Protein AF-A0A7S4BD92-F1 (afdb_monomer)

Sequence (194 aa):
PSPRPPPPPPSPRPPPPPPSPRPPPPSPSPPPGDNTPASLCAQLPNLINLRALDKPEWCNSRLVRRTDREKCEDKYTVVERDGKTIFYFCRLNTEREVCVGSERAECLDYIPPPPPPSPKPPPPSKCNAISSMIGVRDLNPKEWCNTDPARRTDPALCAKHYADWYRDGVKYYSPCIHDGAKNACVVSEPFACD

Mean predicted aligned error: 16.57 Å

pLDDT: mean 87.57, std 11.19, range [53.31, 98.25]

Nearest PDB structures (foldseek):
  4kcb-assembly1_A  TM=4.410E-01  e=2.420E+00  uncultured bacterium
  4kcb-assembly2_B  TM=1.822E-01  e=1.214E+00  uncultured bacterium
  8hc4-assembly1_E  TM=1.963E-01  e=9.036E+00  Homo sapiens

Foldseek 3Di:
DDDDDDDDDDDDDDDDDDDDDDDDDPDDDDPPQPLDLVSVLVCQVQADAQCLDPDRDFLFRDLCSLADQVSRQSYWYWDDDPNFIKIFGWGHDPVVSGTHRDRIHGDPPDDDDHRDPHPDPDPDDPVVLCVQAAEQCPDVVRDALFRDLVSLQDQVSLQRYKYWDDDPNFIKIFRWGHDPVVSGTHTDDIDGDD

Structure (mmCIF, N/CA/C/O backbone):
data_AF-A0A7S4BD92-F1
#
_entry.id   AF-A0A7S4BD92-F1
#
loop_
_atom_site.group_PDB
_atom_site.id
_atom_site.type_symbol
_atom_site.label_atom_id
_atom_site.label_alt_id
_atom_site.label_comp_id
_atom_site.label_asym_id
_atom_site.label_entity_id
_atom_site.label_seq_id
_atom_site.pdbx_PDB_ins_code
_atom_site.Cartn_x
_atom_site.Cartn_y
_atom_site.Cartn_z
_atom_site.occupancy
_atom_site.B_iso_or_equiv
_atom_site.auth_seq_id
_atom_site.auth_comp_id
_atom_site.auth_asym_id
_atom_site.auth_atom_id
_atom_site.pdbx_PDB_model_num
ATOM 1 N N . PRO A 1 1 ? 56.483 -81.686 -23.613 1.00 65.06 1 PRO A N 1
ATOM 2 C CA . PRO A 1 1 ? 56.060 -80.275 -23.434 1.00 65.06 1 PRO A CA 1
ATOM 3 C C . PRO A 1 1 ? 55.337 -79.776 -24.689 1.00 65.06 1 PRO A C 1
ATOM 5 O O . PRO A 1 1 ? 55.970 -79.575 -25.719 1.00 65.06 1 PRO A O 1
ATOM 8 N N . SER A 1 2 ? 54.010 -79.667 -24.627 1.00 57.41 2 SER A N 1
ATOM 9 C CA . SER A 1 2 ? 53.207 -79.200 -25.762 1.00 57.41 2 SER A CA 1
ATOM 10 C C . SER A 1 2 ? 53.446 -77.703 -26.012 1.00 57.41 2 SER A C 1
ATOM 12 O O . SER A 1 2 ? 53.487 -76.937 -25.043 1.00 57.41 2 SER A O 1
ATOM 14 N N . PRO A 1 3 ? 53.622 -77.268 -27.272 1.00 68.50 3 PRO A N 1
ATOM 15 C CA . PRO A 1 3 ? 53.822 -75.860 -27.599 1.00 68.50 3 PRO A CA 1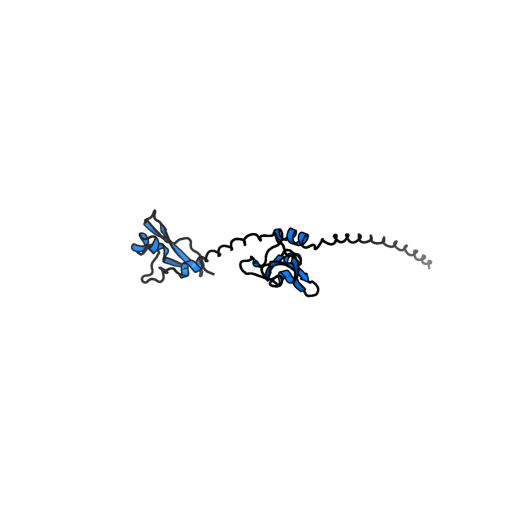
ATOM 16 C C . PRO A 1 3 ? 52.585 -75.044 -27.211 1.00 68.50 3 PRO A C 1
ATOM 18 O O . PRO A 1 3 ? 51.451 -75.461 -27.454 1.00 68.50 3 PRO A O 1
ATOM 21 N N . ARG A 1 4 ? 52.801 -73.885 -26.573 1.00 65.06 4 ARG A N 1
ATOM 22 C CA . ARG A 1 4 ? 51.706 -72.973 -26.222 1.00 65.06 4 ARG A CA 1
ATOM 23 C C . ARG A 1 4 ? 51.034 -72.464 -27.502 1.00 65.06 4 ARG A C 1
ATOM 25 O O . ARG A 1 4 ? 51.748 -72.088 -28.433 1.00 65.06 4 ARG A O 1
ATOM 32 N N . PRO A 1 5 ? 49.693 -72.419 -27.541 1.00 77.00 5 PRO A N 1
ATOM 33 C CA . PRO A 1 5 ? 48.982 -71.818 -28.654 1.00 77.00 5 PRO A CA 1
ATOM 34 C C . PRO A 1 5 ? 49.343 -70.328 -28.774 1.00 77.00 5 PRO A C 1
ATOM 36 O O . PRO A 1 5 ? 49.593 -69.673 -27.753 1.00 77.00 5 PRO A O 1
ATOM 39 N N . PRO A 1 6 ? 49.391 -69.795 -30.007 1.00 79.25 6 PRO A N 1
ATOM 40 C CA . PRO A 1 6 ? 49.673 -68.388 -30.236 1.00 79.25 6 PRO A CA 1
ATOM 41 C C . PRO A 1 6 ? 48.588 -67.509 -29.594 1.00 79.25 6 PRO A C 1
ATOM 43 O O . PRO A 1 6 ? 47.427 -67.922 -29.510 1.00 79.25 6 PRO A O 1
ATOM 46 N N . PRO A 1 7 ? 48.951 -66.302 -29.127 1.00 79.75 7 PRO A N 1
ATOM 47 C CA . PRO A 1 7 ? 47.985 -65.375 -28.563 1.00 79.75 7 PRO A CA 1
ATOM 48 C C . PRO A 1 7 ? 46.949 -64.969 -29.624 1.00 79.75 7 PRO A C 1
ATOM 50 O O . PRO A 1 7 ? 47.290 -64.851 -30.805 1.00 79.75 7 PRO A O 1
ATOM 53 N N . PRO A 1 8 ? 45.687 -64.749 -29.218 1.00 82.12 8 PRO A N 1
ATOM 54 C CA . PRO A 1 8 ? 44.653 -64.293 -30.129 1.00 82.12 8 PRO A CA 1
ATOM 55 C C . PRO A 1 8 ? 45.006 -62.911 -30.704 1.00 82.12 8 PRO A C 1
ATOM 57 O O . PRO A 1 8 ? 45.655 -62.104 -30.027 1.00 82.12 8 PRO A O 1
ATOM 60 N N . PRO A 1 9 ? 44.582 -62.622 -31.945 1.00 82.75 9 PRO A N 1
ATOM 61 C CA . PRO A 1 9 ? 44.800 -61.321 -32.556 1.00 82.75 9 PRO A CA 1
ATOM 62 C C . PRO A 1 9 ? 44.107 -60.211 -31.745 1.00 82.75 9 PRO A C 1
ATOM 64 O O . PRO A 1 9 ? 43.043 -60.442 -31.164 1.00 82.75 9 PRO A O 1
ATOM 67 N N . PRO A 1 10 ? 44.691 -59.000 -31.698 1.00 81.56 10 PRO A N 1
ATOM 68 C CA . PRO A 1 10 ? 44.099 -57.872 -30.994 1.00 81.56 10 PRO A CA 1
ATOM 69 C C . PRO A 1 10 ? 42.759 -57.477 -31.623 1.00 81.56 10 PRO A C 1
ATOM 71 O O . PRO A 1 10 ? 42.624 -57.426 -32.847 1.00 81.56 10 PRO A O 1
ATOM 74 N N . SER A 1 11 ? 41.776 -57.173 -30.775 1.00 84.94 11 SER A N 1
ATOM 75 C CA . SER A 1 11 ? 40.455 -56.724 -31.211 1.00 84.94 11 SER A CA 1
ATOM 76 C C . SER A 1 11 ? 40.544 -55.450 -32.066 1.00 84.94 11 SER A C 1
ATOM 78 O O . SER A 1 11 ? 41.343 -54.558 -31.754 1.00 84.94 11 SER A O 1
ATOM 80 N N . PRO A 1 12 ? 39.716 -55.321 -33.119 1.00 82.81 12 PRO A N 1
ATOM 81 C CA . PRO A 1 12 ? 39.658 -54.109 -33.926 1.00 82.81 12 PRO A CA 1
ATOM 82 C C . PRO A 1 12 ? 39.245 -52.905 -33.070 1.00 82.81 12 PRO A C 1
ATOM 84 O O . PRO A 1 12 ? 38.390 -53.011 -32.188 1.00 82.81 12 PRO A O 1
ATOM 87 N N . ARG A 1 13 ? 39.870 -51.748 -33.323 1.00 81.38 13 ARG A N 1
ATOM 88 C CA . ARG A 1 13 ? 39.513 -50.500 -32.635 1.00 81.38 13 ARG A CA 1
ATOM 89 C C . ARG A 1 13 ? 38.074 -50.098 -32.985 1.00 81.38 13 ARG A C 1
ATOM 91 O O . ARG A 1 13 ? 37.678 -50.259 -34.141 1.00 81.38 13 ARG A O 1
ATOM 98 N N . PRO A 1 14 ? 37.315 -49.531 -32.029 1.00 84.31 14 PRO A N 1
ATOM 99 C CA . PRO A 1 14 ? 36.011 -48.953 -32.321 1.00 84.31 14 PRO A CA 1
ATOM 100 C C . PRO A 1 14 ? 36.136 -47.837 -33.369 1.00 84.31 14 PRO A C 1
ATOM 102 O O . PRO A 1 14 ? 37.141 -47.115 -33.365 1.00 84.31 14 PRO A O 1
ATOM 105 N N . PRO A 1 15 ? 35.131 -47.663 -34.241 1.00 84.94 15 PRO A N 1
ATOM 106 C CA . PRO A 1 15 ? 35.081 -46.513 -35.129 1.00 84.94 15 PRO A CA 1
ATOM 107 C C . PRO A 1 15 ? 35.004 -45.208 -34.316 1.00 84.94 15 PRO A C 1
ATOM 109 O O . PRO A 1 15 ? 34.454 -45.201 -33.209 1.00 84.94 15 PRO A O 1
ATOM 112 N N . PRO A 1 16 ? 35.550 -44.099 -34.842 1.00 83.06 16 PRO A N 1
ATOM 113 C CA . PRO A 1 16 ? 35.433 -42.801 -34.195 1.00 83.06 16 PRO A CA 1
ATOM 114 C C . PRO A 1 16 ? 33.957 -42.376 -34.091 1.00 83.06 16 PRO A C 1
ATOM 116 O O . PRO A 1 16 ? 33.159 -42.708 -34.973 1.00 83.06 16 PRO A O 1
ATOM 119 N N . PRO A 1 17 ? 33.581 -41.637 -33.032 1.00 81.62 17 PRO A N 1
ATOM 120 C CA . PRO A 1 17 ? 32.234 -41.102 -32.904 1.00 81.62 17 PRO A CA 1
ATOM 121 C C . PRO A 1 17 ? 31.924 -40.124 -34.051 1.00 81.62 17 PRO A C 1
ATOM 123 O O . PRO A 1 17 ? 32.832 -39.451 -34.551 1.00 81.62 17 PRO A O 1
ATOM 126 N N . PRO A 1 18 ? 30.652 -40.025 -34.472 1.00 83.88 18 PRO A N 1
ATOM 127 C CA . PRO A 1 18 ? 30.241 -39.065 -35.485 1.00 83.88 18 PRO A CA 1
ATOM 128 C C . PRO A 1 18 ? 30.510 -37.622 -35.017 1.00 83.88 18 PRO A C 1
ATOM 130 O O . PRO A 1 18 ? 30.429 -37.338 -33.819 1.00 83.88 18 PRO A O 1
ATOM 133 N N . PRO A 1 19 ? 30.821 -36.697 -35.943 1.00 81.12 19 PRO A N 1
ATOM 134 C CA . PRO A 1 19 ? 31.012 -35.292 -35.609 1.00 81.12 19 PRO A CA 1
ATOM 135 C C . PRO A 1 19 ? 29.723 -34.695 -35.032 1.00 81.12 19 PRO A C 1
ATOM 137 O O . PRO A 1 19 ? 28.632 -34.927 -35.555 1.00 81.12 19 PRO A O 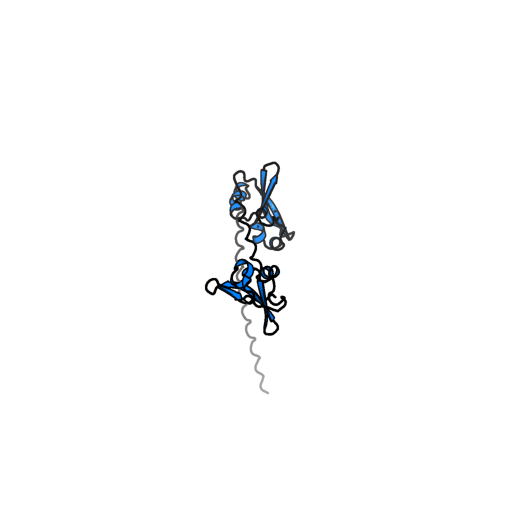1
ATOM 140 N N . SER A 1 20 ? 29.855 -33.908 -33.962 1.00 83.06 20 SER A N 1
ATOM 141 C CA . SER A 1 20 ? 28.728 -33.200 -33.355 1.00 83.06 20 SER A CA 1
ATOM 142 C C . SER A 1 20 ? 28.029 -32.292 -34.379 1.00 83.06 20 SER A C 1
ATOM 144 O O . SER A 1 20 ? 28.711 -31.649 -35.187 1.00 83.06 20 SER A O 1
ATOM 146 N N . PRO A 1 21 ? 26.686 -32.196 -34.352 1.00 83.62 21 PRO A N 1
ATOM 147 C CA . PRO A 1 21 ? 25.953 -31.274 -35.209 1.00 83.62 21 PRO A CA 1
ATOM 148 C C . PRO A 1 21 ? 26.423 -29.837 -34.963 1.00 83.62 21 PRO A C 1
ATOM 150 O O . PRO A 1 21 ? 26.670 -29.435 -33.824 1.00 83.62 21 PRO A O 1
ATOM 153 N N . ARG A 1 22 ? 26.572 -29.060 -36.044 1.00 80.69 22 ARG A N 1
ATOM 154 C CA . ARG A 1 22 ? 26.915 -27.638 -35.932 1.00 80.69 22 ARG A CA 1
ATOM 155 C C . ARG A 1 22 ? 25.835 -26.917 -35.116 1.00 80.69 22 ARG A C 1
ATOM 157 O O . ARG A 1 22 ? 24.654 -27.211 -35.314 1.00 80.69 22 ARG A O 1
ATOM 164 N N . PRO A 1 23 ? 26.214 -25.962 -34.249 1.00 81.38 23 PRO A N 1
ATOM 165 C CA . PRO A 1 23 ? 25.252 -25.072 -33.619 1.00 81.38 23 PRO A CA 1
ATOM 166 C C . PRO A 1 23 ? 24.381 -24.399 -34.689 1.00 81.38 23 PRO A C 1
ATOM 168 O O . PRO A 1 23 ? 24.902 -24.069 -35.763 1.00 81.38 23 PRO A O 1
ATOM 171 N N . PRO A 1 24 ? 23.081 -24.184 -34.425 1.00 82.00 24 PRO A N 1
ATOM 172 C CA . PRO A 1 24 ? 22.258 -23.373 -35.306 1.00 82.00 24 PRO A CA 1
ATOM 173 C C . PRO A 1 24 ? 22.888 -21.978 -35.459 1.00 82.00 24 PRO A C 1
ATOM 175 O O . PRO A 1 24 ? 23.512 -21.482 -34.514 1.00 82.00 24 PRO A O 1
ATOM 178 N N . PRO A 1 25 ? 22.763 -21.343 -36.637 1.00 81.31 25 PRO A N 1
ATOM 179 C CA . PRO A 1 25 ? 23.209 -19.969 -36.810 1.00 81.31 25 PRO A CA 1
ATOM 180 C C . PRO A 1 25 ? 22.521 -19.065 -35.773 1.00 81.31 25 PRO A C 1
ATOM 182 O O . PRO A 1 25 ? 21.356 -19.305 -35.441 1.00 81.31 25 PRO A O 1
ATOM 185 N N . PRO A 1 26 ? 23.216 -18.041 -35.245 1.00 74.75 26 PRO A N 1
ATOM 186 C CA . PRO A 1 26 ? 22.590 -17.068 -34.362 1.00 74.75 26 PRO A CA 1
ATOM 187 C C . PRO A 1 26 ? 21.395 -16.433 -35.079 1.00 74.75 26 PRO A C 1
ATOM 189 O O . PRO A 1 26 ? 21.484 -16.106 -36.266 1.00 74.75 26 PRO A O 1
ATOM 192 N N . SER A 1 27 ? 20.276 -16.277 -34.367 1.00 73.00 27 SER A N 1
ATOM 193 C CA . SER A 1 27 ? 19.107 -15.571 -34.892 1.00 73.00 27 SER A CA 1
ATOM 194 C C . SER A 1 27 ? 19.524 -14.198 -35.433 1.00 73.00 27 SER A C 1
ATOM 196 O O . SER A 1 27 ? 20.357 -13.536 -34.803 1.00 73.00 27 SER A O 1
ATOM 198 N N . PRO A 1 28 ? 18.971 -13.752 -36.576 1.00 68.06 28 PRO A N 1
ATOM 199 C CA . PRO A 1 28 ? 19.258 -12.427 -37.104 1.00 68.06 28 PRO A CA 1
ATOM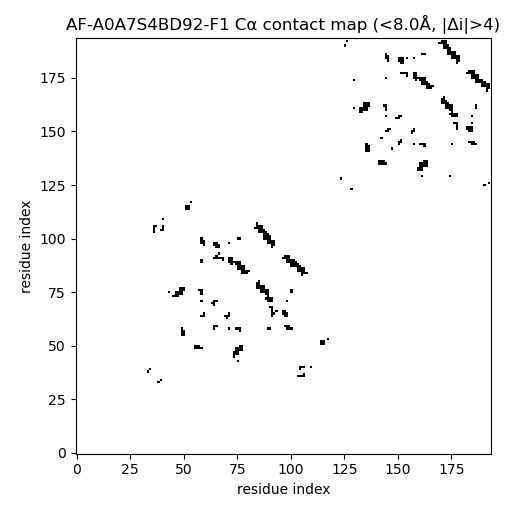 200 C C . PRO A 1 28 ? 18.938 -11.371 -36.045 1.00 68.06 28 PRO A C 1
ATOM 202 O O . PRO A 1 28 ? 17.918 -11.456 -35.357 1.00 68.06 28 PRO A O 1
ATOM 205 N N . SER A 1 29 ? 19.827 -10.388 -35.899 1.00 53.31 29 SER A N 1
ATOM 206 C CA . SER A 1 29 ? 19.571 -9.240 -35.035 1.00 53.31 29 SER A CA 1
ATOM 207 C C . SER A 1 29 ? 18.272 -8.555 -35.479 1.00 53.31 29 SER A C 1
ATOM 209 O O . SER A 1 29 ? 18.055 -8.417 -36.687 1.00 53.31 29 SER A O 1
ATOM 211 N N . PRO A 1 30 ? 17.399 -8.137 -34.543 1.00 54.22 30 PRO A N 1
ATOM 212 C CA . PRO A 1 30 ? 16.230 -7.343 -34.895 1.00 54.22 30 PRO A CA 1
ATOM 213 C C . PRO A 1 30 ? 16.672 -6.097 -35.679 1.00 54.22 30 PRO A C 1
ATOM 215 O O . PRO A 1 30 ? 17.774 -5.590 -35.434 1.00 54.22 30 PRO A O 1
ATOM 218 N N . PRO A 1 31 ? 15.854 -5.611 -36.632 1.00 59.62 31 PRO A N 1
ATOM 219 C CA . PRO A 1 31 ? 16.173 -4.393 -37.363 1.00 59.62 31 PRO A CA 1
ATOM 220 C C . PRO A 1 31 ? 16.436 -3.249 -36.372 1.00 59.62 31 PRO A C 1
ATOM 222 O O . PRO A 1 31 ? 15.812 -3.227 -35.304 1.00 59.62 31 PRO A O 1
ATOM 225 N N . PRO A 1 32 ? 17.347 -2.308 -36.688 1.00 58.91 32 PRO A N 1
ATOM 226 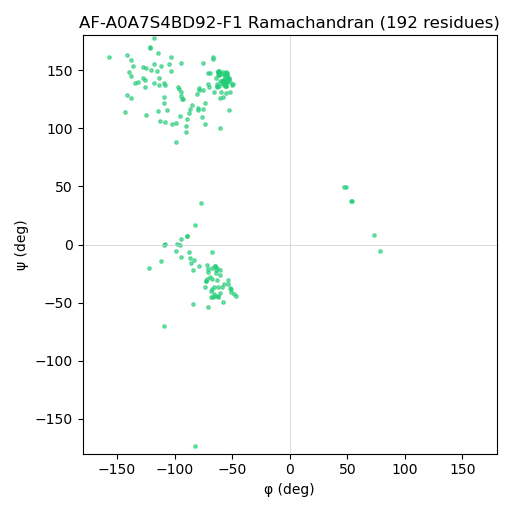C CA . PRO A 1 32 ? 17.523 -1.108 -35.884 1.00 58.91 32 PRO A CA 1
ATOM 227 C C . PRO A 1 32 ? 16.156 -0.445 -35.731 1.00 58.91 32 PRO A C 1
ATOM 229 O O . PRO A 1 32 ? 15.542 -0.070 -36.728 1.00 58.91 32 PRO A O 1
ATOM 232 N N . GLY A 1 33 ? 15.643 -0.376 -34.503 1.00 57.09 33 GLY A N 1
ATOM 233 C CA . GLY A 1 33 ? 14.423 0.373 -34.240 1.00 57.09 33 GLY A CA 1
ATOM 234 C C . GLY A 1 33 ? 14.656 1.812 -34.682 1.00 57.09 33 GLY A C 1
ATOM 235 O O . GLY A 1 33 ? 15.659 2.413 -34.296 1.00 57.09 33 GLY A O 1
ATOM 236 N N . ASP A 1 34 ? 13.773 2.347 -35.522 1.00 62.53 34 ASP A N 1
ATOM 237 C CA . ASP A 1 34 ? 13.827 3.749 -35.918 1.00 62.53 34 ASP A CA 1
ATOM 238 C C . ASP A 1 34 ? 13.684 4.605 -34.656 1.00 62.53 34 ASP A C 1
ATOM 240 O O . ASP A 1 34 ? 12.580 4.817 -34.159 1.00 62.53 34 ASP A O 1
ATOM 244 N N . ASN A 1 35 ? 14.797 5.112 -34.124 1.00 65.31 35 ASN A N 1
ATOM 245 C CA . ASN A 1 35 ? 14.839 6.026 -32.975 1.00 65.31 35 ASN A CA 1
ATOM 246 C C . ASN A 1 35 ? 14.442 7.455 -33.382 1.00 65.31 35 ASN A C 1
ATOM 248 O O . ASN A 1 35 ? 15.006 8.447 -32.915 1.00 65.31 35 ASN A O 1
ATOM 252 N N . THR A 1 36 ? 13.490 7.580 -34.306 1.00 75.50 36 THR A N 1
ATOM 253 C CA . THR A 1 36 ? 12.934 8.878 -34.669 1.00 75.50 36 THR A CA 1
ATOM 254 C C . THR A 1 36 ? 12.108 9.419 -33.499 1.00 75.50 36 THR A C 1
ATOM 256 O O . THR A 1 36 ? 11.466 8.642 -32.787 1.00 75.50 36 THR A O 1
ATOM 259 N N . PRO A 1 37 ? 12.059 10.748 -33.293 1.00 74.06 37 PRO A N 1
ATOM 260 C CA . PRO A 1 37 ? 11.226 11.340 -32.248 1.00 74.06 37 PRO A CA 1
ATOM 261 C C . PRO A 1 37 ? 9.762 10.876 -32.309 1.00 74.06 37 PRO A C 1
ATOM 263 O O . PRO A 1 37 ? 9.169 10.596 -31.273 1.00 74.06 37 PRO A O 1
ATOM 266 N N . ALA A 1 38 ? 9.207 10.705 -33.515 1.00 75.00 38 ALA A N 1
ATOM 267 C CA . ALA A 1 38 ? 7.853 10.191 -33.718 1.00 75.00 38 ALA A CA 1
ATOM 268 C C . ALA A 1 38 ? 7.680 8.752 -33.192 1.00 75.00 38 ALA A C 1
ATOM 270 O O . ALA A 1 38 ? 6.705 8.457 -32.501 1.00 75.00 38 ALA A O 1
ATOM 271 N N . SER A 1 39 ? 8.649 7.873 -33.468 1.00 80.81 39 SER A N 1
ATOM 272 C CA . SER A 1 39 ? 8.669 6.486 -32.984 1.00 80.81 39 SER A CA 1
ATOM 273 C C . SER A 1 39 ? 8.814 6.397 -31.460 1.00 80.81 39 SER A C 1
ATOM 275 O O . SER A 1 39 ? 8.178 5.564 -30.815 1.00 80.81 39 SER A O 1
ATOM 277 N N . LEU A 1 40 ? 9.595 7.294 -30.851 1.00 84.62 40 LEU A N 1
ATOM 278 C CA . LEU A 1 40 ? 9.712 7.385 -29.394 1.00 84.62 40 LEU A CA 1
ATOM 279 C C . LEU A 1 40 ? 8.398 7.844 -28.748 1.00 84.62 40 LEU A C 1
ATOM 281 O O . LEU A 1 40 ? 7.928 7.229 -27.792 1.00 84.62 40 LEU A O 1
ATOM 285 N N . CYS A 1 41 ? 7.753 8.874 -29.299 1.00 86.94 41 CYS A N 1
ATOM 286 C CA . CYS A 1 41 ? 6.465 9.349 -28.790 1.00 86.94 41 CYS A CA 1
ATOM 287 C C . CYS A 1 41 ? 5.366 8.277 -28.890 1.00 86.94 41 CYS A C 1
ATOM 289 O O . CYS A 1 41 ? 4.560 8.145 -27.971 1.00 86.94 41 CYS A O 1
ATOM 291 N N . ALA A 1 42 ? 5.367 7.465 -29.953 1.00 86.94 42 ALA A N 1
ATOM 292 C CA . ALA A 1 42 ? 4.416 6.365 -30.126 1.00 86.94 42 ALA A CA 1
ATOM 293 C C . ALA A 1 42 ? 4.545 5.261 -29.056 1.00 86.94 42 ALA A C 1
ATOM 295 O O . ALA A 1 42 ? 3.589 4.525 -28.814 1.00 86.94 42 ALA A O 1
ATOM 296 N N . GLN A 1 43 ? 5.700 5.146 -28.393 1.00 88.44 43 GLN A N 1
ATOM 297 C CA . GLN A 1 43 ? 5.932 4.155 -27.338 1.00 88.44 43 GLN A CA 1
ATOM 298 C C . GLN A 1 43 ? 5.431 4.607 -25.962 1.00 88.44 43 GLN A C 1
ATOM 300 O O . GLN A 1 43 ? 5.157 3.752 -25.122 1.00 88.44 43 GLN A O 1
ATOM 305 N N . LEU A 1 44 ? 5.268 5.916 -25.725 1.00 89.00 44 LEU A N 1
ATOM 306 C CA . LEU A 1 44 ? 4.906 6.471 -24.412 1.00 89.00 44 LEU A CA 1
ATOM 307 C C . LEU A 1 44 ? 3.680 5.822 -23.747 1.00 89.00 44 LEU A C 1
ATOM 309 O O . LEU A 1 44 ? 3.768 5.565 -22.546 1.00 89.00 44 LEU A O 1
ATOM 313 N N . PRO A 1 45 ? 2.581 5.490 -24.461 1.00 89.19 45 PRO A N 1
ATOM 314 C CA . PRO A 1 45 ? 1.428 4.827 -23.847 1.00 89.19 45 PRO A CA 1
ATOM 315 C C . PRO A 1 45 ? 1.744 3.461 -23.221 1.00 89.19 45 PRO A C 1
ATOM 317 O O . PRO A 1 45 ? 1.012 3.007 -22.346 1.00 89.19 45 PRO A O 1
ATOM 320 N N . ASN A 1 46 ? 2.826 2.810 -23.656 1.00 90.12 46 ASN A N 1
ATOM 321 C CA . ASN A 1 46 ? 3.249 1.492 -23.179 1.00 90.12 46 ASN A CA 1
ATOM 322 C C . ASN A 1 46 ? 4.346 1.566 -22.106 1.00 90.12 46 ASN A C 1
ATOM 324 O O . ASN A 1 46 ? 4.812 0.531 -21.633 1.00 90.12 46 ASN A O 1
ATOM 328 N N . LEU A 1 47 ? 4.777 2.771 -21.727 1.00 92.75 47 LEU A N 1
ATOM 329 C CA . LEU A 1 47 ? 5.835 2.992 -20.748 1.00 92.75 47 LEU A CA 1
ATOM 330 C C . LEU A 1 47 ? 5.269 3.621 -19.476 1.00 92.75 47 LEU A C 1
ATOM 332 O O . LEU A 1 47 ? 4.283 4.356 -19.495 1.00 92.75 47 LEU A O 1
ATOM 336 N N . ILE A 1 48 ? 5.932 3.386 -18.345 1.00 93.50 48 ILE A N 1
ATOM 337 C CA . ILE A 1 48 ? 5.514 3.984 -17.071 1.00 93.50 48 ILE A CA 1
ATOM 338 C C . ILE A 1 48 ? 6.254 5.300 -16.836 1.00 93.50 48 ILE A C 1
ATOM 340 O O . ILE A 1 48 ? 7.488 5.340 -16.789 1.00 93.50 48 ILE A O 1
ATOM 344 N N . ASN A 1 49 ? 5.486 6.362 -16.600 1.00 94.25 49 ASN A N 1
ATOM 345 C CA . ASN A 1 49 ? 6.004 7.661 -16.192 1.00 94.25 49 ASN A CA 1
ATOM 346 C C . ASN A 1 49 ? 6.476 7.632 -14.729 1.00 94.25 49 ASN A C 1
ATOM 348 O O . ASN A 1 49 ? 5.672 7.722 -13.800 1.00 94.25 49 ASN A O 1
ATOM 352 N N . LEU A 1 50 ? 7.788 7.582 -14.505 1.00 94.88 50 LEU A N 1
ATOM 353 C CA . LEU A 1 50 ? 8.374 7.569 -13.158 1.00 94.88 50 LEU A CA 1
ATOM 354 C C . LEU A 1 50 ? 8.130 8.862 -12.365 1.00 94.88 50 LEU A C 1
ATOM 356 O O . LEU A 1 50 ? 8.265 8.865 -11.140 1.00 94.88 50 LEU A O 1
ATOM 360 N N . ARG A 1 51 ? 7.781 9.963 -13.039 1.00 93.56 51 ARG A N 1
ATOM 361 C CA . ARG A 1 51 ? 7.488 11.251 -12.391 1.00 93.56 51 ARG A CA 1
ATOM 362 C C . ARG A 1 51 ? 6.038 11.374 -11.930 1.00 93.56 51 ARG A C 1
ATOM 364 O O . ARG A 1 51 ? 5.768 12.233 -11.103 1.00 93.56 51 ARG A O 1
ATOM 371 N N . ALA A 1 52 ? 5.150 10.512 -12.425 1.00 91.00 52 ALA A N 1
ATOM 372 C CA . ALA A 1 52 ? 3.734 10.470 -12.059 1.00 91.00 52 ALA A CA 1
ATOM 373 C C . ALA A 1 52 ? 3.421 9.470 -10.925 1.00 91.00 52 ALA A C 1
ATOM 375 O O . ALA A 1 52 ? 2.258 9.252 -10.605 1.00 91.00 52 ALA A O 1
ATOM 376 N N . LEU A 1 53 ? 4.440 8.832 -10.341 1.00 87.00 53 LEU A N 1
ATOM 377 C CA . LEU A 1 53 ? 4.286 7.936 -9.191 1.00 87.00 53 LEU A CA 1
ATOM 378 C C . LEU A 1 53 ? 4.043 8.729 -7.895 1.00 87.00 53 LEU A C 1
ATOM 380 O O . LEU A 1 53 ? 4.529 9.853 -7.776 1.00 87.00 53 LEU A O 1
ATOM 384 N N . ASP A 1 54 ? 3.415 8.101 -6.888 1.00 84.81 54 ASP A N 1
ATOM 385 C CA . ASP A 1 54 ? 3.191 8.699 -5.552 1.00 84.81 54 ASP A CA 1
ATOM 386 C C . ASP A 1 54 ? 4.472 9.279 -4.942 1.00 84.81 54 ASP A C 1
ATOM 388 O O . ASP A 1 54 ? 4.480 10.334 -4.309 1.00 84.81 54 ASP A O 1
ATOM 392 N N . LYS A 1 55 ? 5.584 8.572 -5.157 1.00 87.56 55 LYS A N 1
ATOM 393 C CA . LYS A 1 55 ? 6.929 9.060 -4.889 1.00 87.56 55 LYS A CA 1
ATOM 394 C C . LYS A 1 55 ? 7.645 9.219 -6.230 1.00 87.56 55 LYS A C 1
ATOM 396 O O . LYS A 1 55 ? 8.029 8.202 -6.806 1.00 87.56 55 LYS A O 1
ATOM 401 N N . PRO A 1 56 ? 7.852 10.453 -6.725 1.00 92.31 56 PRO A N 1
ATOM 402 C CA . PRO A 1 56 ? 8.529 10.677 -7.994 1.00 92.31 56 PRO A CA 1
ATOM 403 C C . PRO A 1 56 ? 9.952 10.115 -7.992 1.00 92.31 56 PRO A C 1
ATOM 405 O O . PRO A 1 56 ? 10.754 10.396 -7.098 1.00 92.31 56 PRO A O 1
ATOM 408 N N . GLU A 1 57 ? 10.289 9.358 -9.029 1.00 96.31 57 GLU A N 1
ATOM 409 C CA . GLU A 1 57 ? 11.581 8.689 -9.175 1.00 96.31 57 GLU A CA 1
ATOM 410 C C . GLU A 1 57 ? 12.307 9.137 -10.453 1.00 96.31 57 GLU A C 1
ATOM 412 O O . GLU A 1 57 ? 11.750 9.818 -11.315 1.00 96.31 57 GLU A O 1
ATOM 417 N N . TRP A 1 58 ? 13.577 8.753 -10.563 1.00 96.19 58 TRP A N 1
ATOM 418 C CA . TRP A 1 58 ? 14.378 8.821 -11.785 1.00 96.19 58 TRP A CA 1
ATOM 419 C C . TRP A 1 58 ? 14.735 7.404 -12.247 1.00 96.19 58 TRP A C 1
ATOM 421 O O . TRP A 1 58 ? 14.645 6.448 -11.462 1.00 96.19 58 TRP A O 1
ATOM 431 N N . CYS A 1 59 ? 15.190 7.254 -13.497 1.00 97.12 59 CYS A N 1
ATOM 432 C CA . CYS A 1 59 ? 15.581 5.955 -14.063 1.00 97.12 59 CYS A CA 1
ATOM 433 C C . CYS A 1 59 ? 16.486 5.159 -13.100 1.00 97.12 59 CYS A C 1
ATOM 435 O O . CYS A 1 59 ? 16.197 4.005 -12.784 1.00 97.12 59 CYS A O 1
ATOM 437 N N . ASN A 1 60 ? 17.479 5.819 -12.490 1.00 96.56 60 ASN A N 1
ATOM 438 C CA . ASN A 1 60 ? 18.472 5.169 -11.631 1.00 96.56 60 ASN A CA 1
ATOM 439 C C . ASN A 1 60 ? 18.105 5.051 -10.133 1.00 96.56 60 ASN A C 1
ATOM 441 O O . ASN A 1 60 ? 18.966 4.697 -9.318 1.00 96.56 60 ASN A O 1
ATOM 445 N N . SER A 1 61 ? 16.875 5.398 -9.732 1.00 95.44 61 SER A N 1
ATOM 446 C CA . SER A 1 61 ? 16.505 5.465 -8.306 1.00 95.44 61 SER A CA 1
ATOM 447 C C . SER A 1 61 ? 16.372 4.100 -7.623 1.00 95.44 61 SER A C 1
ATOM 449 O O . SER A 1 61 ? 16.619 4.019 -6.423 1.00 95.44 61 SER A O 1
ATOM 451 N N . ARG A 1 62 ? 15.999 3.031 -8.343 1.00 93.69 62 ARG A N 1
ATOM 452 C CA . ARG A 1 62 ? 15.857 1.678 -7.773 1.00 93.69 62 ARG A CA 1
ATOM 453 C C . ARG A 1 62 ? 16.960 0.747 -8.250 1.00 93.69 62 ARG A C 1
ATOM 455 O O . ARG A 1 62 ? 17.263 0.716 -9.438 1.00 93.69 62 ARG A O 1
ATOM 462 N N . LEU A 1 63 ? 17.476 -0.067 -7.327 1.00 93.62 63 LEU A N 1
ATOM 463 C CA . LEU A 1 63 ? 18.538 -1.035 -7.604 1.00 93.62 63 LEU A CA 1
ATOM 464 C C . LEU A 1 63 ? 18.124 -2.064 -8.662 1.00 93.62 63 LEU A C 1
ATOM 466 O O . LEU A 1 63 ? 18.899 -2.327 -9.566 1.00 93.62 63 LEU A O 1
ATOM 470 N N . VAL A 1 64 ? 16.885 -2.567 -8.614 1.00 94.44 64 VAL A N 1
ATOM 471 C CA . VAL A 1 64 ? 16.398 -3.567 -9.585 1.00 94.44 64 VAL A CA 1
ATOM 472 C C . VAL A 1 64 ? 16.492 -3.084 -11.037 1.00 94.44 64 VAL A C 1
ATOM 474 O O . VAL A 1 64 ? 16.809 -3.863 -11.922 1.00 94.44 64 VAL A O 1
ATOM 477 N N . ARG A 1 65 ? 16.306 -1.780 -11.294 1.00 94.81 65 ARG A N 1
ATOM 478 C CA . ARG A 1 65 ? 16.410 -1.221 -12.652 1.00 94.81 65 ARG A CA 1
ATOM 479 C C . ARG A 1 65 ? 17.851 -1.168 -13.159 1.00 94.81 65 ARG A C 1
ATOM 481 O O . ARG A 1 65 ? 18.066 -1.018 -14.349 1.00 94.81 65 ARG A O 1
ATOM 488 N N . ARG A 1 66 ? 18.848 -1.258 -12.277 1.00 94.31 66 ARG A N 1
ATOM 489 C CA . ARG A 1 66 ? 20.272 -1.213 -12.648 1.00 94.31 66 ARG A CA 1
ATOM 490 C C . ARG A 1 66 ? 20.795 -2.524 -13.212 1.00 94.31 66 ARG A C 1
ATOM 492 O O . ARG A 1 66 ? 21.848 -2.522 -13.833 1.00 94.31 66 ARG A O 1
ATOM 499 N N . THR A 1 67 ? 20.087 -3.618 -12.961 1.00 90.50 67 THR A N 1
ATOM 500 C CA . THR A 1 67 ? 20.509 -4.967 -13.345 1.00 90.50 67 THR A CA 1
ATOM 501 C C . THR A 1 67 ? 19.487 -5.667 -14.235 1.00 90.50 67 THR A C 1
ATOM 503 O O . THR A 1 67 ? 19.848 -6.587 -14.961 1.00 90.50 67 THR A O 1
ATOM 506 N N . ASP A 1 68 ? 18.231 -5.217 -14.231 1.00 94.50 68 ASP A N 1
ATOM 507 C CA . ASP A 1 68 ? 17.164 -5.750 -15.072 1.00 94.50 68 ASP A CA 1
ATOM 508 C C . ASP A 1 68 ? 16.827 -4.772 -16.208 1.00 94.50 68 ASP A C 1
ATOM 510 O O . ASP A 1 68 ? 16.360 -3.650 -15.978 1.00 94.50 68 ASP A O 1
ATOM 514 N N . ARG A 1 69 ? 17.073 -5.214 -17.450 1.00 93.25 69 ARG A N 1
ATOM 515 C CA . ARG A 1 69 ? 16.818 -4.424 -18.660 1.00 93.25 69 ARG A CA 1
ATOM 516 C C . ARG A 1 69 ? 15.341 -4.101 -18.819 1.00 93.25 69 ARG A C 1
ATOM 518 O O . ARG A 1 69 ? 15.017 -2.957 -19.109 1.00 93.25 69 ARG A O 1
ATOM 525 N N . GLU A 1 70 ? 14.462 -5.077 -18.628 1.00 93.38 70 GLU A N 1
ATOM 526 C CA . GLU A 1 70 ? 13.027 -4.900 -18.842 1.00 93.38 70 GLU A CA 1
ATOM 527 C C . GLU A 1 70 ? 12.470 -3.882 -17.847 1.00 93.38 70 GLU A C 1
ATOM 529 O O . GLU A 1 70 ? 11.787 -2.947 -18.247 1.00 93.38 70 GLU A O 1
ATOM 534 N N . LYS A 1 71 ? 12.859 -3.988 -16.568 1.00 94.25 71 LYS A N 1
ATOM 535 C CA . LYS A 1 71 ? 12.442 -3.033 -15.522 1.00 94.25 71 LYS A CA 1
ATOM 536 C C . LYS A 1 71 ? 13.018 -1.629 -15.704 1.00 94.25 71 LYS A C 1
ATOM 538 O O . LYS A 1 71 ? 12.526 -0.689 -15.071 1.00 94.25 71 LYS A O 1
ATOM 543 N N . CYS A 1 72 ? 14.104 -1.496 -16.462 1.00 96.50 72 CYS A N 1
ATOM 544 C CA . CYS A 1 72 ? 14.676 -0.207 -16.817 1.00 96.50 72 CYS A CA 1
ATOM 545 C C . CYS A 1 72 ? 13.981 0.393 -18.041 1.00 96.50 72 CYS A C 1
ATOM 547 O O . CYS A 1 72 ? 13.566 1.545 -17.982 1.00 96.50 72 CYS A O 1
ATOM 549 N N . GLU A 1 73 ? 13.862 -0.370 -19.129 1.00 95.38 73 GLU A N 1
ATOM 550 C CA . GLU A 1 73 ? 13.478 0.134 -20.453 1.00 95.38 73 GLU A CA 1
ATOM 551 C C . GLU A 1 73 ? 11.967 0.283 -20.657 1.00 95.38 73 GLU A C 1
ATOM 553 O O . GLU A 1 73 ? 11.546 1.000 -21.557 1.00 95.38 73 GLU A O 1
ATOM 558 N N . ASP A 1 74 ? 11.139 -0.287 -19.780 1.00 95.06 74 ASP A N 1
ATOM 559 C CA . ASP A 1 74 ? 9.686 -0.067 -19.759 1.00 95.06 74 ASP A CA 1
ATOM 560 C C . ASP A 1 74 ? 9.274 1.237 -19.025 1.00 95.06 74 ASP A C 1
ATOM 562 O O . ASP A 1 74 ? 8.116 1.417 -18.623 1.00 95.06 74 ASP A O 1
ATOM 566 N N . LYS A 1 75 ? 10.230 2.157 -18.811 1.00 95.69 75 LYS A N 1
ATOM 567 C CA . LYS A 1 75 ? 10.080 3.400 -18.036 1.00 95.69 75 LYS A CA 1
ATOM 568 C C . LYS A 1 75 ? 10.531 4.640 -18.804 1.00 95.69 75 LYS A C 1
ATOM 570 O O . LYS A 1 75 ? 11.457 4.610 -19.611 1.00 95.69 75 LYS A O 1
ATOM 575 N N . TYR A 1 76 ? 9.943 5.778 -18.445 1.00 96.06 76 TYR A N 1
ATOM 576 C CA . TYR A 1 76 ? 10.428 7.095 -18.850 1.00 96.06 76 TYR A CA 1
ATOM 577 C C . TYR A 1 76 ? 10.292 8.117 -17.715 1.00 96.06 76 TYR A C 1
ATOM 579 O O . TYR A 1 76 ? 9.559 7.916 -16.742 1.00 96.06 76 TYR A O 1
ATOM 587 N N . THR A 1 77 ? 11.000 9.237 -17.832 1.00 95.38 77 THR A N 1
ATOM 588 C CA . THR A 1 77 ? 10.810 10.424 -16.984 1.00 95.38 77 THR A CA 1
ATOM 589 C C . THR A 1 77 ? 10.445 11.626 -17.842 1.00 95.38 77 THR A C 1
ATOM 591 O O . THR A 1 77 ? 10.895 11.725 -18.978 1.00 95.38 77 THR A O 1
ATOM 594 N N . VAL A 1 78 ? 9.672 12.559 -17.295 1.00 93.25 78 VAL A N 1
ATOM 595 C CA . VAL A 1 78 ? 9.301 13.810 -17.964 1.00 93.25 78 VAL A CA 1
ATOM 596 C C . VAL A 1 78 ? 9.839 15.014 -17.192 1.00 93.25 78 VAL A C 1
ATOM 598 O O . VAL A 1 78 ? 9.813 15.031 -15.960 1.00 93.25 78 VAL A O 1
ATOM 601 N N . VAL A 1 79 ? 10.355 16.011 -17.905 1.00 91.94 79 VAL A N 1
ATOM 602 C CA . VAL A 1 79 ? 10.850 17.269 -17.332 1.00 91.94 79 VAL A CA 1
ATOM 603 C C . VAL A 1 79 ? 10.325 18.428 -18.167 1.00 91.94 79 VAL A C 1
ATOM 605 O O . VAL A 1 79 ? 10.323 18.351 -19.392 1.00 91.94 79 VAL A O 1
ATOM 608 N N . GLU A 1 80 ? 9.916 19.510 -17.515 1.00 90.88 80 GLU A N 1
ATOM 609 C CA . GLU A 1 80 ? 9.596 20.768 -18.188 1.00 90.88 80 GLU A CA 1
ATOM 610 C C . GLU A 1 80 ? 10.818 21.690 -18.170 1.00 90.88 80 GLU A C 1
ATOM 612 O O . GLU A 1 80 ? 11.419 21.927 -17.118 1.00 90.88 80 GLU A O 1
ATOM 617 N N . ARG A 1 81 ? 11.214 22.197 -19.339 1.00 89.50 81 ARG A N 1
ATOM 618 C CA . ARG A 1 81 ? 12.302 23.171 -19.486 1.00 89.50 81 ARG A CA 1
ATOM 619 C C . ARG A 1 81 ? 11.917 24.183 -20.560 1.00 89.50 81 ARG A C 1
ATOM 621 O O . ARG A 1 81 ? 11.540 23.786 -21.654 1.00 89.50 81 ARG A O 1
ATOM 628 N N . ASP A 1 82 ? 12.006 25.473 -20.245 1.00 90.25 82 ASP A N 1
ATOM 629 C CA . ASP A 1 82 ? 11.703 26.575 -21.176 1.00 90.25 82 ASP A CA 1
ATOM 630 C C . ASP A 1 82 ? 10.302 26.475 -21.817 1.00 90.25 82 ASP A C 1
ATOM 632 O O . ASP A 1 82 ? 10.117 26.750 -23.000 1.00 90.25 82 ASP A O 1
ATOM 636 N N . GLY A 1 83 ? 9.307 26.021 -21.045 1.00 84.81 83 GLY A N 1
ATOM 637 C CA . GLY A 1 83 ? 7.935 25.815 -21.530 1.00 84.81 83 GLY A CA 1
ATOM 638 C C . GLY A 1 83 ? 7.755 24.598 -22.445 1.00 84.81 83 GLY A C 1
ATOM 639 O O . GLY A 1 83 ? 6.682 24.421 -23.014 1.00 84.81 83 GLY A O 1
ATOM 640 N N . LYS A 1 84 ? 8.782 23.755 -22.592 1.00 86.44 84 LYS A N 1
ATOM 641 C CA . LYS A 1 84 ? 8.735 22.514 -23.367 1.00 86.44 84 LYS A CA 1
ATOM 642 C C . LYS A 1 84 ? 8.743 21.292 -22.460 1.00 86.44 84 LYS A C 1
ATOM 644 O O . LYS A 1 84 ? 9.542 21.204 -21.525 1.00 86.44 84 LYS A O 1
ATOM 649 N N . THR A 1 85 ? 7.910 20.314 -22.795 1.00 88.69 85 THR A N 1
ATOM 650 C CA . THR A 1 85 ? 7.895 18.997 -22.157 1.00 88.69 85 THR A CA 1
ATOM 651 C C . THR A 1 85 ? 8.907 18.078 -22.840 1.00 88.69 85 THR A C 1
ATOM 653 O O . THR A 1 85 ? 8.777 17.755 -24.020 1.00 88.69 85 THR A O 1
ATOM 656 N N . ILE A 1 86 ? 9.923 17.651 -22.091 1.00 91.00 86 ILE A N 1
ATOM 657 C CA . ILE A 1 86 ? 10.990 16.768 -22.564 1.00 91.00 86 ILE A CA 1
ATOM 658 C C . ILE A 1 86 ? 10.824 15.399 -21.909 1.00 91.00 86 ILE A C 1
ATOM 660 O O . ILE A 1 86 ? 10.853 15.267 -20.681 1.00 91.00 86 ILE A O 1
ATOM 664 N N . PHE A 1 87 ? 10.688 14.370 -22.739 1.00 93.12 87 PHE A N 1
ATOM 665 C CA . PHE A 1 87 ? 10.610 12.976 -22.314 1.00 93.12 87 PHE A CA 1
ATOM 666 C C . PHE A 1 87 ? 12.000 12.353 -22.371 1.00 93.12 87 PHE A C 1
ATOM 668 O O . PHE A 1 87 ? 12.671 12.487 -23.386 1.00 93.12 87 PHE A O 1
ATOM 675 N N . TYR A 1 88 ? 12.417 11.668 -21.310 1.00 94.31 88 TYR A N 1
ATOM 676 C CA . TYR A 1 88 ? 13.658 10.899 -21.240 1.00 94.31 88 TYR A CA 1
ATOM 677 C C . TYR A 1 88 ? 13.325 9.418 -21.087 1.00 94.31 88 TYR A C 1
ATOM 679 O O . TYR A 1 88 ? 12.778 9.013 -20.057 1.00 94.31 88 TYR A O 1
ATOM 687 N N . PHE A 1 89 ? 13.680 8.619 -22.087 1.00 94.31 89 PHE A N 1
ATOM 688 C CA . PHE A 1 89 ? 13.477 7.173 -22.077 1.00 94.31 89 PHE A CA 1
ATOM 689 C C . PHE A 1 89 ? 14.594 6.516 -21.272 1.00 94.31 89 PHE A C 1
ATOM 691 O O . PHE A 1 89 ? 15.777 6.825 -21.457 1.00 94.31 89 PHE A O 1
ATOM 698 N N . CYS A 1 90 ? 14.219 5.651 -20.334 1.00 96.19 90 CYS A N 1
ATOM 699 C CA . CYS A 1 90 ? 15.189 4.956 -19.507 1.00 96.19 90 CYS A CA 1
ATOM 700 C C . CYS A 1 90 ? 15.857 3.840 -20.325 1.00 96.19 90 CYS A C 1
ATOM 702 O O . CYS A 1 90 ? 15.184 3.068 -21.000 1.00 96.19 90 CYS A O 1
ATOM 704 N N . ARG A 1 91 ? 17.187 3.751 -20.265 1.00 95.62 91 ARG A N 1
ATOM 705 C CA . ARG A 1 91 ? 17.987 2.699 -20.904 1.00 95.62 91 ARG A CA 1
ATOM 706 C C . ARG A 1 91 ? 18.984 2.109 -19.930 1.00 95.62 91 ARG A C 1
ATOM 708 O O . ARG A 1 91 ? 19.605 2.830 -19.138 1.00 95.62 91 ARG A O 1
ATOM 715 N N . LEU A 1 92 ? 19.150 0.792 -20.003 1.00 95.44 92 LEU A N 1
ATOM 716 C CA . LEU A 1 92 ? 20.127 0.097 -19.184 1.00 95.44 92 LEU A CA 1
ATOM 717 C C . LEU A 1 92 ? 21.513 0.254 -19.812 1.00 95.44 92 LEU A C 1
ATOM 719 O O . LEU A 1 92 ? 21.771 -0.240 -20.907 1.00 95.44 92 LEU A O 1
ATOM 723 N N . ASN A 1 93 ? 22.428 0.904 -19.097 1.00 94.62 93 ASN A N 1
ATOM 724 C CA . ASN A 1 93 ? 23.843 0.890 -19.433 1.00 94.62 93 ASN A CA 1
ATOM 725 C C . ASN A 1 93 ? 24.502 -0.293 -18.710 1.00 94.62 93 ASN A C 1
ATOM 727 O O . ASN A 1 93 ? 24.773 -0.218 -17.510 1.00 94.62 93 ASN A O 1
ATOM 731 N N . THR A 1 94 ? 24.747 -1.379 -19.445 1.00 91.25 94 THR A N 1
ATOM 732 C CA . THR A 1 94 ? 25.334 -2.616 -18.905 1.00 91.25 94 THR A CA 1
ATOM 733 C C . THR A 1 94 ? 26.810 -2.479 -18.544 1.00 91.25 94 THR A C 1
ATOM 735 O O . THR A 1 94 ? 27.285 -3.218 -17.695 1.00 91.25 94 THR A O 1
ATOM 738 N N . GLU A 1 95 ? 27.539 -1.537 -19.145 1.00 92.06 95 GLU A N 1
ATOM 739 C CA . GLU A 1 95 ? 28.958 -1.305 -18.832 1.00 92.06 95 GLU A CA 1
ATOM 740 C C . GLU A 1 95 ? 29.137 -0.643 -17.465 1.00 92.06 95 GLU A C 1
ATOM 742 O O . GLU A 1 95 ? 30.135 -0.850 -16.780 1.00 92.06 95 GLU A O 1
ATOM 747 N N . ARG A 1 96 ? 28.164 0.184 -17.077 1.00 89.88 96 ARG A N 1
ATOM 748 C CA . ARG A 1 96 ? 28.195 0.981 -15.848 1.00 89.88 96 ARG A CA 1
ATOM 749 C C . ARG A 1 96 ? 27.217 0.491 -14.784 1.00 89.88 96 ARG A C 1
ATOM 751 O O . ARG A 1 96 ? 27.129 1.134 -13.743 1.00 89.88 96 ARG A O 1
ATOM 758 N N . GLU A 1 97 ? 26.464 -0.571 -15.070 1.00 92.38 97 GLU A N 1
ATOM 759 C CA . GLU A 1 97 ? 25.407 -1.126 -14.211 1.00 92.38 97 GLU A CA 1
ATOM 760 C C . GLU A 1 97 ? 24.462 -0.037 -13.670 1.00 92.38 97 GLU A C 1
ATOM 762 O O . GLU A 1 97 ? 24.208 0.092 -12.469 1.00 92.38 97 GLU A O 1
ATOM 767 N N . VAL A 1 98 ? 23.971 0.824 -14.568 1.00 95.62 98 VAL A N 1
ATOM 768 C CA . VAL A 1 98 ? 23.051 1.919 -14.222 1.00 95.62 98 VAL A CA 1
ATOM 769 C C . VAL A 1 98 ? 21.935 2.058 -15.247 1.00 95.62 98 VAL A C 1
ATOM 771 O O . VAL A 1 98 ? 22.143 1.902 -16.446 1.00 95.62 98 VAL A O 1
ATOM 774 N N . CYS A 1 99 ? 20.748 2.430 -14.770 1.00 96.50 99 CYS A N 1
ATOM 775 C CA . CYS A 1 99 ? 19.612 2.787 -15.616 1.00 96.50 99 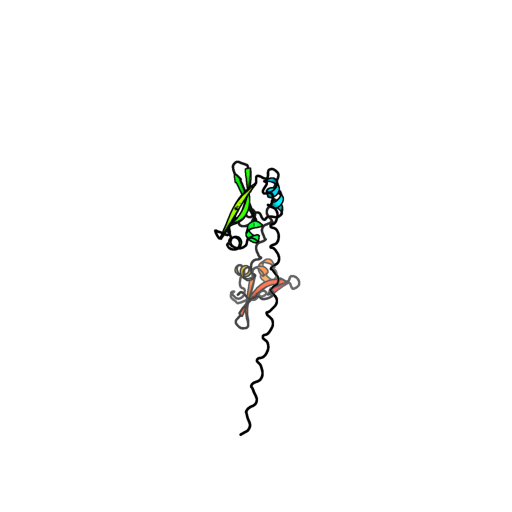CYS A CA 1
ATOM 776 C C . CYS A 1 99 ? 19.580 4.307 -15.798 1.00 96.50 99 CYS A C 1
ATOM 778 O O . CYS A 1 99 ? 19.326 5.041 -14.839 1.00 96.50 99 CYS A O 1
ATOM 780 N N . VAL A 1 100 ? 19.866 4.802 -17.001 1.00 96.12 100 VAL A N 1
ATOM 781 C CA . VAL A 1 100 ? 20.009 6.241 -17.291 1.00 96.12 100 VAL A CA 1
ATOM 782 C C . VAL A 1 100 ? 18.931 6.713 -18.258 1.00 96.12 100 VAL A C 1
ATOM 784 O O . VAL A 1 100 ? 18.485 5.948 -19.101 1.00 96.12 100 VAL A O 1
ATOM 787 N N . GLY A 1 101 ? 18.509 7.973 -18.153 1.00 92.50 101 GLY A N 1
ATOM 788 C CA . GLY A 1 101 ? 17.699 8.591 -19.205 1.00 92.50 101 GLY A CA 1
ATOM 789 C C . GLY A 1 101 ? 18.607 8.937 -20.381 1.00 92.50 101 GLY A C 1
ATOM 790 O O . GLY A 1 101 ? 19.534 9.726 -20.194 1.00 92.50 101 GLY A O 1
ATOM 791 N N . SER A 1 102 ? 18.395 8.332 -21.549 1.00 85.00 102 SER A N 1
ATOM 792 C CA . SER A 1 102 ? 19.280 8.513 -22.709 1.00 85.00 102 SER A CA 1
ATOM 793 C C . SER A 1 102 ? 18.617 9.323 -23.819 1.00 85.00 102 SER A C 1
ATOM 795 O O . SER A 1 102 ? 18.999 10.463 -24.078 1.00 85.00 102 SER A O 1
ATOM 797 N N . GLU A 1 103 ? 17.624 8.733 -24.474 1.00 82.19 103 GLU A N 1
ATOM 798 C CA . GLU A 1 103 ? 16.944 9.290 -25.633 1.00 82.19 103 GLU A CA 1
ATOM 799 C C . GLU A 1 103 ? 15.939 10.330 -25.158 1.00 82.19 103 GLU A C 1
ATOM 801 O O . GLU A 1 103 ? 15.211 10.108 -24.185 1.00 82.19 103 GLU A O 1
ATOM 806 N N . ARG A 1 104 ? 15.927 11.479 -25.840 1.00 85.25 104 ARG A N 1
ATOM 807 C CA . ARG A 1 104 ? 14.984 12.557 -25.564 1.00 85.25 104 ARG A CA 1
ATOM 808 C C . ARG A 1 104 ? 14.034 12.757 -26.729 1.00 85.25 104 ARG A C 1
ATOM 810 O O . ARG A 1 104 ? 14.476 12.794 -27.876 1.00 85.25 104 ARG A O 1
ATOM 817 N N . ALA A 1 105 ? 12.758 12.943 -26.426 1.00 86.44 105 ALA A N 1
ATOM 818 C CA . ALA A 1 105 ? 11.753 13.328 -27.407 1.00 86.44 105 ALA A CA 1
ATOM 819 C C . ALA A 1 105 ? 10.988 14.564 -26.922 1.00 86.44 105 ALA A C 1
ATOM 821 O O . ALA A 1 105 ? 10.729 14.714 -25.727 1.00 86.44 105 ALA A O 1
ATOM 822 N N . GLU A 1 106 ? 10.642 15.440 -27.863 1.00 87.12 106 GLU A N 1
ATOM 823 C CA . GLU A 1 106 ? 9.660 16.510 -27.681 1.00 87.12 106 GLU A CA 1
ATOM 824 C C . GLU A 1 106 ? 8.373 16.038 -28.366 1.00 87.12 106 GLU A C 1
ATOM 826 O O . GLU A 1 106 ? 8.291 16.013 -29.593 1.00 87.12 106 GLU A O 1
ATOM 831 N N . CYS A 1 107 ? 7.390 15.600 -27.580 1.00 83.88 107 CYS A N 1
ATOM 832 C CA . CYS A 1 107 ? 6.121 15.096 -28.103 1.00 83.88 107 CYS A CA 1
ATOM 833 C C . CYS A 1 107 ? 5.077 16.210 -28.020 1.00 83.88 107 CYS A C 1
ATOM 835 O O . CYS A 1 107 ? 4.398 16.340 -27.006 1.00 83.88 107 CYS A O 1
ATOM 837 N N . LEU A 1 108 ? 4.994 17.034 -29.070 1.00 79.12 108 LEU A N 1
ATOM 838 C CA . LEU A 1 108 ? 4.182 18.261 -29.090 1.00 79.12 108 LEU A CA 1
ATOM 839 C C . LEU A 1 108 ? 2.677 18.009 -28.881 1.00 79.12 108 LEU A C 1
ATOM 841 O O . LEU A 1 108 ? 1.996 18.876 -28.346 1.00 79.12 108 LEU A O 1
ATOM 845 N N . ASP A 1 109 ? 2.191 16.814 -29.227 1.00 78.88 109 ASP A N 1
ATOM 846 C CA . ASP A 1 109 ? 0.773 16.441 -29.128 1.00 78.88 109 ASP A CA 1
ATOM 847 C C . ASP A 1 109 ? 0.471 15.434 -28.002 1.00 78.88 109 ASP A C 1
ATOM 849 O O . ASP A 1 109 ? -0.672 15.007 -27.831 1.00 78.88 109 ASP A O 1
ATOM 853 N N . TYR A 1 110 ? 1.478 15.011 -27.226 1.00 75.31 110 TYR A N 1
ATOM 854 C CA . TYR A 1 110 ? 1.263 14.021 -26.171 1.00 75.31 110 TYR A CA 1
ATOM 855 C C . TYR A 1 110 ? 0.880 14.692 -24.855 1.00 75.31 110 TYR A C 1
ATOM 857 O O . TYR A 1 110 ? 1.717 15.264 -24.154 1.00 75.31 110 TYR A O 1
ATOM 865 N N . ILE A 1 111 ? -0.388 14.547 -24.485 1.00 74.38 111 ILE A N 1
ATOM 866 C CA . ILE A 1 111 ? -0.870 14.861 -23.143 1.00 74.38 111 ILE A CA 1
ATOM 867 C C . ILE A 1 111 ? -0.671 13.601 -22.290 1.00 74.38 111 ILE A C 1
ATOM 869 O O . ILE A 1 111 ? -1.319 12.587 -22.566 1.00 74.38 111 ILE A O 1
ATOM 873 N N . PRO A 1 112 ? 0.217 13.610 -21.275 1.00 68.19 112 PRO A N 1
ATOM 874 C CA . PRO A 1 112 ? 0.382 12.453 -20.408 1.00 68.19 112 PRO A CA 1
ATOM 875 C C . PRO A 1 112 ? -0.951 12.119 -19.726 1.00 68.19 112 PRO A C 1
ATOM 877 O O . PRO A 1 112 ? -1.654 13.036 -19.288 1.00 68.19 112 PRO A O 1
ATOM 880 N N . PRO A 1 113 ? -1.310 10.826 -19.614 1.00 69.81 113 PRO A N 1
ATOM 881 C CA . PRO A 1 113 ? -2.498 10.440 -18.874 1.00 69.81 113 PRO A CA 1
ATOM 882 C C . PRO A 1 113 ? -2.378 10.946 -17.430 1.00 69.81 113 PRO A C 1
ATOM 884 O O . PRO A 1 113 ? -1.260 11.029 -16.899 1.00 69.81 113 PRO A O 1
ATOM 887 N N . PRO A 1 114 ? -3.504 11.293 -16.782 1.00 69.00 114 PRO A N 1
ATOM 888 C CA . PRO A 1 114 ? -3.479 11.693 -15.386 1.00 69.00 114 PRO A CA 1
ATOM 889 C C . PRO A 1 114 ? -2.803 10.595 -14.551 1.00 69.00 114 PRO A C 1
ATOM 891 O O . PRO A 1 114 ? -2.947 9.409 -14.876 1.00 69.00 114 PRO A O 1
ATOM 894 N N . PRO A 1 115 ? -2.053 10.962 -13.495 1.00 65.38 115 PRO A N 1
ATOM 895 C CA . PRO A 1 115 ? -1.462 9.975 -12.606 1.00 65.38 115 PRO A CA 1
ATOM 896 C C . PRO A 1 115 ? -2.557 9.018 -12.112 1.00 65.38 115 PRO A C 1
ATOM 898 O O . PRO A 1 115 ? -3.690 9.460 -11.874 1.00 65.38 115 PRO A O 1
ATOM 901 N N . PRO A 1 116 ? -2.254 7.715 -11.962 1.00 66.56 116 PRO A N 1
ATOM 902 C CA . PRO A 1 116 ? -3.193 6.810 -11.329 1.00 66.56 116 PRO A CA 1
ATOM 903 C C . PRO A 1 116 ? -3.582 7.380 -9.957 1.00 66.56 116 PRO A C 1
ATOM 905 O O . PRO A 1 116 ? -2.730 7.968 -9.285 1.00 66.56 116 PRO A O 1
ATOM 908 N N . PRO A 1 117 ? -4.847 7.237 -9.527 1.00 68.88 117 PRO A N 1
ATOM 909 C CA . PRO A 1 117 ? -5.237 7.657 -8.191 1.00 68.88 117 PRO A CA 1
ATOM 910 C C . PRO A 1 117 ? -4.335 6.960 -7.173 1.00 68.88 117 PRO A C 1
ATOM 912 O O . PRO A 1 117 ? -4.154 5.741 -7.245 1.00 68.88 117 PRO A O 1
ATOM 915 N N . SER A 1 118 ? -3.768 7.736 -6.245 1.00 66.75 118 SER A N 1
ATOM 916 C CA . SER A 1 118 ? -2.917 7.194 -5.189 1.00 66.75 118 SER A CA 1
ATOM 917 C C . SER A 1 118 ? -3.621 6.022 -4.495 1.00 66.75 118 SER A C 1
ATOM 919 O O . SER A 1 118 ? -4.826 6.113 -4.214 1.00 66.75 118 SER A O 1
ATOM 921 N N . PRO A 1 119 ? -2.912 4.917 -4.205 1.00 66.19 119 PRO A N 1
ATOM 922 C CA . PRO A 1 119 ? -3.460 3.823 -3.424 1.00 66.19 119 PRO A CA 1
ATOM 923 C C . PRO A 1 119 ? -4.035 4.379 -2.123 1.00 66.19 119 PRO A C 1
ATOM 925 O O . PRO A 1 119 ? -3.381 5.161 -1.429 1.00 66.19 119 PRO A O 1
ATOM 928 N N . LYS A 1 120 ? -5.268 3.988 -1.779 1.00 58.16 120 LYS A N 1
ATOM 929 C CA . LYS A 1 120 ? -5.823 4.332 -0.467 1.00 58.16 120 LYS A CA 1
ATOM 930 C C . LYS A 1 120 ? -4.855 3.816 0.605 1.00 58.16 120 LYS A C 1
ATOM 932 O O . LYS A 1 120 ? -4.385 2.682 0.465 1.00 58.16 120 LYS A O 1
ATOM 937 N N . PRO A 1 121 ? -4.564 4.605 1.657 1.00 66.19 121 PRO A N 1
ATOM 938 C CA . PRO A 1 121 ? -3.769 4.125 2.774 1.00 66.19 121 PRO A CA 1
ATOM 939 C C . PRO A 1 121 ? -4.316 2.777 3.252 1.00 66.19 121 PRO A C 1
ATOM 941 O O . PRO A 1 121 ? -5.543 2.615 3.301 1.00 66.19 121 PRO A O 1
ATOM 944 N N . PRO A 1 122 ? -3.447 1.805 3.578 1.00 65.44 122 PRO A N 1
ATOM 945 C CA . PRO A 1 122 ? -3.913 0.564 4.168 1.00 65.44 122 PRO A CA 1
ATOM 946 C C . PRO A 1 122 ? -4.751 0.901 5.409 1.00 65.44 122 PRO A C 1
ATOM 948 O O . PRO A 1 122 ? -4.400 1.834 6.143 1.00 65.44 122 PRO A O 1
ATOM 951 N N . PRO A 1 123 ? -5.874 0.198 5.638 1.00 62.56 123 PRO A N 1
ATOM 952 C CA . PRO A 1 123 ? -6.673 0.433 6.827 1.00 62.56 123 PRO A CA 1
ATOM 953 C C . PRO A 1 123 ? -5.776 0.284 8.066 1.00 62.56 123 PRO A C 1
ATOM 955 O O . PRO A 1 123 ? -4.914 -0.604 8.084 1.00 62.56 123 PRO A O 1
ATOM 958 N N . PRO A 1 124 ? -5.928 1.149 9.085 1.00 66.19 124 PRO A N 1
ATOM 959 C CA . PRO A 1 124 ? -5.148 1.027 10.307 1.00 66.19 124 PRO A CA 1
ATOM 960 C C . PRO A 1 124 ? -5.332 -0.377 10.888 1.00 66.19 124 PRO A C 1
ATOM 962 O O . PRO A 1 124 ? -6.434 -0.932 10.856 1.00 66.19 124 PRO A O 1
ATOM 965 N N . SER A 1 125 ? -4.249 -0.965 11.406 1.00 81.38 125 SER A N 1
ATOM 966 C CA . SER A 1 125 ? -4.336 -2.254 12.093 1.00 81.38 125 SER A CA 1
ATOM 967 C C . SER A 1 125 ? -5.369 -2.164 13.221 1.00 81.38 125 SER A C 1
ATOM 969 O O . SER A 1 125 ? -5.539 -1.107 13.836 1.00 81.38 125 SER A O 1
ATOM 971 N N . LYS A 1 126 ? -6.060 -3.270 13.529 1.00 84.88 126 LYS A N 1
ATOM 972 C CA . LYS A 1 126 ? -7.031 -3.308 14.641 1.00 84.88 126 LYS A CA 1
ATOM 973 C C . LYS A 1 126 ? -6.397 -2.837 15.965 1.00 84.88 126 LYS A C 1
ATOM 975 O O . LYS A 1 126 ? -7.060 -2.195 16.773 1.00 84.88 126 LYS A O 1
ATOM 980 N N . CYS A 1 127 ? -5.092 -3.064 16.124 1.00 89.00 127 CYS A N 1
ATOM 981 C CA . CYS A 1 127 ? -4.275 -2.598 17.243 1.00 89.00 127 CYS A CA 1
ATOM 982 C C . CYS A 1 127 ? -4.101 -1.070 17.286 1.00 89.00 127 CYS A C 1
ATOM 984 O O . CYS A 1 127 ? -4.166 -0.471 18.356 1.00 89.00 127 CYS A O 1
ATOM 986 N N . ASN A 1 128 ? -3.954 -0.410 16.133 1.00 88.12 128 ASN A N 1
ATOM 987 C CA . ASN A 1 128 ? -3.917 1.054 16.071 1.00 88.12 128 ASN A CA 1
ATOM 988 C C . ASN A 1 128 ? -5.281 1.680 16.383 1.00 88.12 128 ASN A C 1
ATOM 990 O O . ASN A 1 128 ? -5.330 2.803 16.867 1.00 88.12 128 ASN A O 1
ATOM 994 N N . ALA A 1 129 ? -6.386 0.978 16.120 1.00 87.56 129 ALA A N 1
ATOM 995 C CA . ALA A 1 129 ? -7.713 1.483 16.461 1.00 87.56 129 ALA A CA 1
ATOM 996 C C . ALA A 1 129 ? -7.928 1.524 17.986 1.00 87.56 129 ALA A C 1
ATOM 998 O O . ALA A 1 129 ? -8.377 2.541 18.516 1.00 87.56 129 ALA A O 1
ATOM 999 N N . ILE A 1 130 ? -7.541 0.460 18.703 1.00 91.44 130 ILE A N 1
ATOM 1000 C CA . ILE A 1 130 ? -7.728 0.367 20.163 1.00 91.44 130 ILE A CA 1
ATOM 1001 C C . ILE A 1 130 ? -6.822 1.298 20.974 1.00 91.44 130 ILE A C 1
ATOM 1003 O O . ILE A 1 130 ? -7.172 1.619 22.104 1.00 91.44 130 ILE A O 1
ATOM 1007 N N . SER A 1 131 ? -5.701 1.780 20.423 1.00 89.44 131 SER A N 1
ATOM 1008 C CA . SER A 1 131 ? -4.801 2.707 21.136 1.00 89.44 131 SER A CA 1
ATOM 1009 C C . SER A 1 131 ? -5.462 4.050 21.472 1.00 89.44 131 SER A C 1
ATOM 1011 O O . SER A 1 131 ? -5.025 4.749 22.382 1.00 89.44 131 SER A O 1
ATOM 1013 N N . SER A 1 132 ? -6.537 4.390 20.756 1.00 91.88 132 SER A N 1
ATOM 1014 C CA . SER A 1 132 ? -7.362 5.579 20.986 1.00 91.88 132 SER A CA 1
ATOM 1015 C C . SER A 1 132 ? -8.609 5.322 21.847 1.00 91.88 132 SER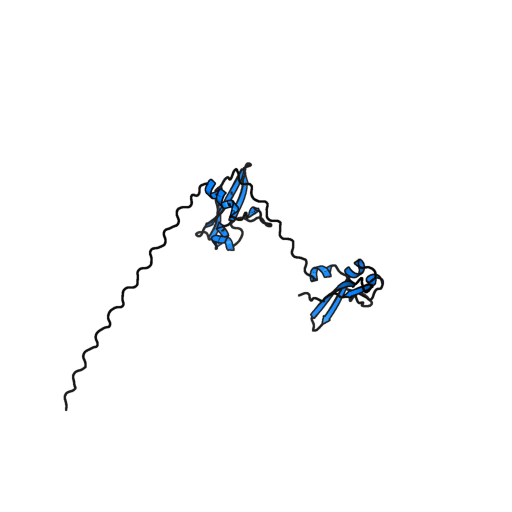 A C 1
ATOM 1017 O O . SER A 1 132 ? -9.383 6.246 22.097 1.00 91.88 132 SER A O 1
ATOM 1019 N N . MET A 1 133 ? -8.824 4.080 22.292 1.00 96.06 133 MET A N 1
ATOM 1020 C CA . MET A 1 133 ? -10.003 3.650 23.048 1.00 96.06 133 MET A CA 1
ATOM 1021 C C . MET A 1 133 ? -9.689 3.502 24.546 1.00 96.06 133 MET A C 1
ATOM 1023 O O . MET A 1 133 ? -8.538 3.360 24.954 1.00 96.06 133 MET A O 1
ATOM 1027 N N . ILE A 1 134 ? -10.728 3.496 25.382 1.00 97.69 134 ILE A N 1
ATOM 1028 C CA . ILE A 1 134 ? -10.617 3.351 26.841 1.00 97.69 134 ILE A CA 1
ATOM 1029 C C . ILE A 1 134 ? -10.766 1.872 27.234 1.00 97.69 134 ILE A C 1
ATOM 1031 O O . ILE A 1 134 ? -11.771 1.236 26.910 1.00 97.69 134 ILE A O 1
ATOM 1035 N N . GLY A 1 135 ? -9.790 1.325 27.962 1.00 97.62 135 GLY A N 1
ATOM 1036 C CA . GLY A 1 135 ? -9.819 -0.055 28.452 1.00 97.62 135 GLY A CA 1
ATOM 1037 C C . GLY A 1 135 ? -10.754 -0.215 29.651 1.00 97.62 135 GLY A C 1
ATOM 1038 O O . GLY A 1 135 ? -10.441 0.227 30.754 1.00 97.62 135 GLY A O 1
ATOM 1039 N N . VAL A 1 136 ? -11.894 -0.898 29.487 1.00 98.25 136 VAL A N 1
ATOM 1040 C CA . VAL A 1 136 ? -12.868 -1.100 30.589 1.00 98.25 136 VAL A CA 1
ATOM 1041 C C . VAL A 1 136 ? -12.306 -1.950 31.732 1.00 98.25 136 VAL A C 1
ATOM 1043 O O . VAL A 1 136 ? -12.831 -1.942 32.844 1.00 98.25 136 VAL A O 1
ATOM 1046 N N . ARG A 1 137 ? -11.227 -2.694 31.470 1.00 97.75 137 ARG A N 1
ATOM 1047 C CA . ARG A 1 137 ? -10.528 -3.544 32.445 1.00 97.75 137 ARG A CA 1
ATOM 1048 C C . ARG A 1 137 ? -9.476 -2.792 33.254 1.00 97.75 137 ARG A C 1
ATOM 1050 O O . ARG A 1 137 ? -9.011 -3.337 34.262 1.00 97.75 137 ARG A O 1
ATOM 1057 N N . ASP A 1 138 ? -9.152 -1.572 32.837 1.00 96.75 138 ASP A N 1
ATOM 1058 C CA . ASP A 1 138 ? -8.267 -0.640 33.536 1.00 96.75 138 ASP A CA 1
ATOM 1059 C C . ASP A 1 138 ? -9.051 0.343 34.423 1.00 96.75 138 ASP A C 1
ATOM 1061 O O . ASP A 1 138 ? -8.462 1.034 35.253 1.00 96.75 138 ASP A O 1
ATOM 1065 N N . LEU A 1 139 ? -10.384 0.378 34.292 1.00 96.12 139 LEU A N 1
ATOM 1066 C CA . LEU A 1 139 ? -11.267 1.132 35.182 1.00 96.12 139 LEU A CA 1
ATOM 1067 C C . LEU A 1 139 ? -11.270 0.550 36.606 1.00 96.12 139 LEU A C 1
ATOM 1069 O O . LEU A 1 139 ? -10.931 -0.617 36.830 1.00 96.12 139 LEU A O 1
ATOM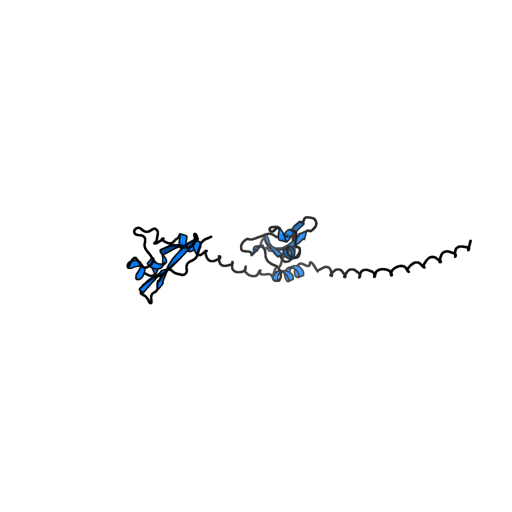 1073 N N . ASN A 1 140 ? -11.676 1.378 37.574 1.00 95.25 140 ASN A N 1
ATOM 1074 C CA . ASN A 1 140 ? -11.846 0.984 38.971 1.00 95.25 140 ASN A CA 1
ATOM 1075 C C . ASN A 1 140 ? -13.271 1.319 39.463 1.00 95.25 140 ASN A C 1
ATOM 1077 O O . ASN A 1 140 ? -13.577 2.504 39.610 1.00 95.25 140 ASN A O 1
ATOM 1081 N N . PRO A 1 141 ? -14.130 0.319 39.744 1.00 95.81 141 PRO A N 1
ATOM 1082 C CA . PRO A 1 141 ? -13.864 -1.123 39.667 1.00 95.81 141 PR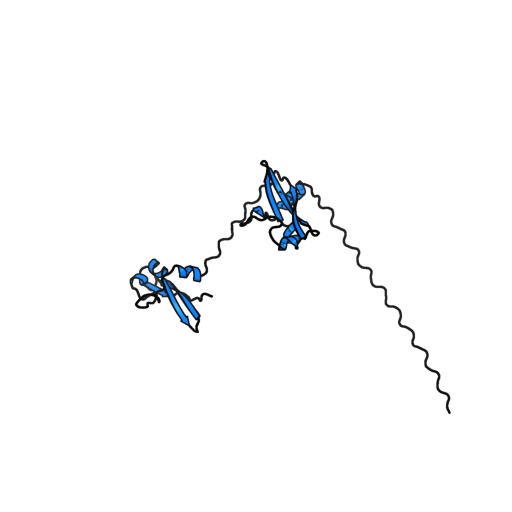O A CA 1
ATOM 1083 C C . PRO A 1 141 ? -13.629 -1.603 38.227 1.00 95.81 141 PRO A C 1
ATOM 1085 O O . PRO A 1 141 ? -14.004 -0.926 37.279 1.00 95.81 141 PRO A O 1
ATOM 1088 N N . LYS A 1 142 ? -13.016 -2.782 38.053 1.00 96.88 142 LYS A N 1
ATOM 1089 C CA . LYS A 1 142 ? -12.834 -3.379 36.719 1.00 96.88 142 LYS A CA 1
ATOM 1090 C C . LYS A 1 142 ? -14.187 -3.749 36.124 1.00 96.88 142 LYS A C 1
ATOM 1092 O O . LYS A 1 142 ? -14.964 -4.468 36.751 1.00 96.88 142 LYS A O 1
ATOM 1097 N N . GLU A 1 143 ? -14.423 -3.358 34.880 1.00 97.75 143 GLU A N 1
ATOM 1098 C CA . GLU A 1 143 ? -15.727 -3.500 34.235 1.00 97.75 143 GLU A CA 1
ATOM 1099 C C . GLU A 1 143 ? -15.677 -4.418 33.008 1.00 97.75 143 GLU A C 1
ATOM 1101 O O . GLU A 1 143 ? -14.632 -4.946 32.632 1.00 97.75 143 GLU A O 1
ATOM 1106 N N . TRP A 1 144 ? -16.828 -4.642 32.386 1.00 97.81 144 TRP A N 1
ATOM 1107 C CA . TRP A 1 144 ? -16.971 -5.151 31.023 1.00 97.81 144 TRP A CA 1
ATOM 1108 C C . TRP A 1 144 ? -17.758 -4.131 30.188 1.00 97.81 144 TRP A C 1
ATOM 1110 O O . TRP A 1 144 ? -18.336 -3.185 30.733 1.00 97.81 144 TRP A O 1
ATOM 1120 N N . CYS A 1 145 ? -17.812 -4.314 28.863 1.00 98.06 145 CYS A N 1
ATOM 1121 C CA . CYS A 1 145 ? -18.508 -3.393 27.951 1.00 98.06 145 CYS A CA 1
ATOM 1122 C C . CYS A 1 145 ? -19.926 -3.043 28.436 1.00 98.06 145 CYS A C 1
ATOM 1124 O O . CYS A 1 145 ? -20.285 -1.868 28.487 1.00 98.06 145 CYS A O 1
ATOM 1126 N N . ASN A 1 146 ? -20.673 -4.044 28.916 1.00 97.69 146 ASN A N 1
ATOM 1127 C CA . ASN A 1 146 ? -22.060 -3.897 29.354 1.00 97.69 146 ASN A CA 1
ATOM 1128 C C . ASN A 1 146 ? -22.235 -3.527 30.841 1.00 97.69 146 ASN A C 1
ATOM 1130 O O . ASN A 1 146 ? -23.356 -3.584 31.341 1.00 97.69 146 ASN A O 1
ATOM 1134 N N . THR A 1 147 ? -21.178 -3.223 31.599 1.00 97.62 147 THR A N 1
ATOM 1135 C CA . THR A 1 147 ? -21.312 -2.936 33.042 1.00 97.62 147 THR A CA 1
ATOM 1136 C C . THR A 1 147 ? -22.006 -1.596 33.289 1.00 97.62 147 THR A C 1
ATOM 1138 O O . THR A 1 147 ? -23.039 -1.585 33.957 1.00 97.62 147 THR A O 1
ATOM 1141 N N . ASP A 1 148 ? -21.509 -0.508 32.698 1.00 96.75 148 ASP A N 1
ATOM 1142 C CA . ASP A 1 148 ? -22.058 0.848 32.840 1.00 96.75 148 ASP A CA 1
ATOM 1143 C C . ASP A 1 148 ? -23.380 1.021 32.064 1.00 96.75 148 ASP A C 1
ATOM 1145 O O . ASP A 1 148 ? -23.388 0.840 30.840 1.00 96.75 148 ASP A O 1
ATOM 1149 N N . PRO A 1 149 ? -24.493 1.394 32.731 1.00 96.81 149 PRO A N 1
ATOM 1150 C CA . PRO A 1 149 ? -25.775 1.680 32.087 1.00 96.81 149 PRO A CA 1
ATOM 1151 C C . PRO A 1 149 ? -25.709 2.721 30.957 1.00 96.81 149 PRO A C 1
ATOM 1153 O O . PRO A 1 149 ? -26.432 2.575 29.967 1.00 96.81 149 PRO A O 1
ATOM 1156 N N . ALA A 1 150 ? -24.840 3.735 31.062 1.00 96.75 150 ALA A N 1
ATOM 1157 C CA . ALA A 1 150 ? -24.691 4.756 30.027 1.00 96.75 150 ALA A CA 1
ATOM 1158 C C . ALA A 1 150 ? -24.141 4.148 28.728 1.00 96.75 150 ALA A C 1
ATOM 1160 O O . ALA A 1 150 ? -24.679 4.392 27.651 1.00 96.75 150 ALA A O 1
ATOM 1161 N N . ARG A 1 151 ? -23.142 3.255 28.817 1.00 96.56 151 ARG A N 1
ATOM 1162 C CA . ARG A 1 151 ? -22.601 2.549 27.638 1.00 96.56 151 ARG A CA 1
ATOM 1163 C C . ARG A 1 151 ? -23.633 1.659 26.953 1.00 96.56 151 ARG A C 1
ATOM 1165 O O . ARG A 1 151 ? -23.549 1.470 25.745 1.00 96.56 151 ARG A O 1
ATOM 1172 N N . ARG A 1 152 ? -24.600 1.103 27.693 1.00 95.62 152 ARG A N 1
ATOM 1173 C CA . ARG A 1 152 ? -25.630 0.215 27.117 1.00 95.62 152 ARG A CA 1
ATOM 1174 C C . ARG A 1 152 ? -26.586 0.931 26.178 1.00 95.62 152 ARG A C 1
ATOM 1176 O O . ARG A 1 152 ? -27.126 0.280 25.299 1.00 95.62 152 ARG A O 1
ATOM 1183 N N . THR A 1 153 ? -26.818 2.219 26.420 1.00 95.19 153 THR A N 1
ATOM 1184 C CA . THR A 1 153 ? -27.854 3.014 25.745 1.00 95.19 153 THR A CA 1
ATOM 1185 C C . THR A 1 153 ? -27.282 4.085 24.819 1.00 95.19 153 THR A C 1
ATOM 1187 O O . THR A 1 153 ? -28.013 4.610 23.984 1.00 95.19 153 THR A O 1
ATOM 1190 N N . ASP A 1 154 ? -25.985 4.388 24.927 1.00 97.12 154 ASP A N 1
ATOM 1191 C CA . ASP A 1 154 ? -25.272 5.300 24.035 1.00 97.12 154 ASP A CA 1
ATOM 1192 C C . ASP A 1 154 ? -24.314 4.519 23.107 1.00 97.12 154 ASP A C 1
ATOM 1194 O O . ASP A 1 154 ? -23.236 4.080 23.537 1.00 97.12 154 ASP A O 1
ATOM 1198 N N . PRO A 1 155 ? -24.660 4.370 21.811 1.00 96.50 155 PRO A N 1
ATOM 1199 C CA . PRO A 1 155 ? -23.813 3.696 20.834 1.00 96.50 155 PRO A CA 1
ATOM 1200 C C . PRO A 1 155 ? -22.427 4.326 20.674 1.00 96.50 155 PRO A C 1
ATOM 1202 O O . PRO A 1 155 ? -21.441 3.607 20.488 1.00 96.50 155 PRO A O 1
ATOM 1205 N N . ALA A 1 156 ? -22.333 5.656 20.761 1.00 96.62 156 ALA A N 1
ATOM 1206 C CA . ALA A 1 156 ? -21.076 6.377 20.612 1.00 96.62 156 ALA A CA 1
ATOM 1207 C C . ALA A 1 156 ? -20.190 6.205 21.849 1.00 96.62 156 ALA A C 1
ATOM 1209 O O . ALA A 1 156 ? -18.972 6.078 21.718 1.00 96.62 156 ALA A O 1
ATOM 1210 N N . LEU A 1 157 ? -20.779 6.161 23.046 1.00 97.50 157 LEU A N 1
ATOM 1211 C CA . LEU A 1 157 ? -20.038 5.863 24.270 1.00 97.50 157 LEU A CA 1
ATOM 1212 C C . LEU A 1 157 ? -19.560 4.407 24.297 1.00 97.50 157 LEU A C 1
ATOM 1214 O O . LEU A 1 157 ? -18.414 4.155 24.674 1.00 97.50 157 LEU A O 1
ATOM 1218 N N . CYS A 1 158 ? -20.387 3.457 23.848 1.00 98.12 158 CYS A N 1
ATOM 1219 C CA . CYS A 1 158 ? -19.989 2.055 23.720 1.00 98.12 158 CYS A CA 1
ATOM 1220 C C . CYS A 1 158 ? -18.769 1.903 22.796 1.00 98.12 158 CYS A C 1
ATOM 1222 O O . CYS A 1 158 ? -17.760 1.330 23.202 1.00 98.12 158 CYS A O 1
ATOM 1224 N N . ALA A 1 159 ? -18.805 2.517 21.608 1.00 97.06 159 ALA A N 1
ATOM 1225 C CA . ALA A 1 159 ? -17.740 2.430 20.605 1.00 97.06 159 ALA A CA 1
ATOM 1226 C C . ALA A 1 159 ? -16.411 3.111 20.998 1.00 97.06 159 ALA A C 1
ATOM 1228 O O . ALA A 1 159 ? -15.426 2.981 20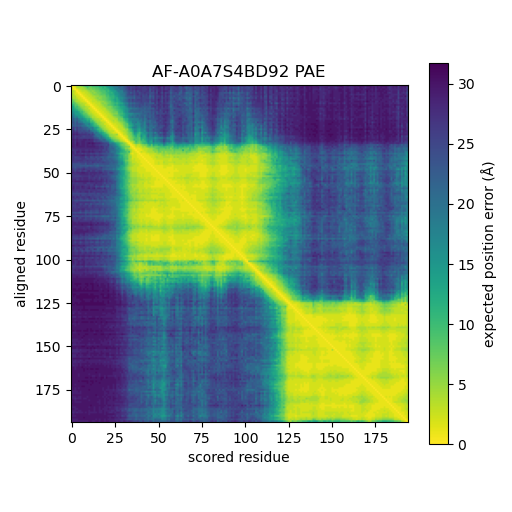.278 1.00 97.06 159 ALA A O 1
ATOM 1229 N N . LYS A 1 160 ? -16.351 3.833 22.126 1.00 97.31 160 LYS A N 1
ATOM 1230 C CA . LYS A 1 160 ? -15.107 4.426 22.661 1.00 97.31 160 LYS A CA 1
ATOM 1231 C C . LYS A 1 160 ? -14.315 3.483 23.566 1.00 97.31 160 LYS A C 1
ATOM 1233 O O . LYS A 1 160 ? -13.215 3.836 23.987 1.00 97.31 160 LYS A O 1
ATOM 1238 N N . HIS A 1 161 ? -14.863 2.316 23.891 1.00 98.19 161 HIS A N 1
ATOM 1239 C CA . HIS A 1 161 ? -14.308 1.414 24.892 1.00 98.19 161 HIS A CA 1
ATOM 1240 C C . HIS A 1 161 ? -13.898 0.065 24.296 1.00 98.19 161 HIS A C 1
ATOM 1242 O O . HIS A 1 161 ? -14.450 -0.384 23.294 1.00 98.19 161 HIS A O 1
ATOM 1248 N N . TYR A 1 162 ? -12.957 -0.614 24.943 1.00 98.25 162 TYR A N 1
ATOM 1249 C CA . TYR A 1 162 ? -12.588 -1.994 24.629 1.00 98.25 162 TYR A CA 1
ATOM 1250 C C . TYR A 1 162 ? -12.378 -2.795 25.915 1.00 98.25 162 TYR A C 1
ATOM 1252 O O . TYR A 1 162 ? -12.136 -2.224 26.978 1.00 98.25 162 TYR A O 1
ATOM 1260 N N . ALA A 1 163 ? -12.462 -4.120 25.821 1.00 98.00 163 ALA A N 1
ATOM 1261 C CA . ALA A 1 163 ? -12.081 -5.041 26.884 1.00 98.00 163 ALA A CA 1
ATOM 1262 C C . ALA A 1 163 ? -10.857 -5.861 26.470 1.00 98.00 163 ALA A C 1
ATOM 1264 O O . ALA A 1 163 ? -10.747 -6.269 25.314 1.00 98.00 163 ALA A O 1
ATOM 1265 N N . ASP A 1 164 ? -9.974 -6.143 27.422 1.00 97.31 164 ASP A N 1
ATOM 1266 C CA . ASP A 1 164 ? -8.838 -7.042 27.245 1.00 97.31 164 ASP A CA 1
ATOM 1267 C C . ASP A 1 164 ? -8.807 -8.179 28.275 1.00 97.31 164 ASP A C 1
ATOM 1269 O O . ASP A 1 164 ? -9.329 -8.090 29.388 1.00 97.31 164 ASP A O 1
ATOM 1273 N N . TRP A 1 165 ? -8.222 -9.308 27.898 1.00 97.12 165 TRP A N 1
ATOM 1274 C CA . TRP A 1 165 ? -8.024 -10.434 28.808 1.00 97.12 165 TRP A CA 1
ATOM 1275 C C . TRP A 1 165 ? -6.881 -11.318 28.333 1.00 97.12 165 TRP A C 1
ATOM 1277 O O . TRP A 1 165 ? -6.494 -11.287 27.168 1.00 97.12 165 TRP A O 1
ATOM 1287 N N . TYR A 1 166 ? -6.358 -12.134 29.244 1.00 96.38 166 TYR A N 1
ATOM 1288 C CA . TYR A 1 166 ? -5.368 -13.149 28.914 1.00 96.38 166 TYR A CA 1
ATOM 1289 C C . TYR A 1 166 ? -6.043 -14.507 28.718 1.00 96.38 166 TYR A C 1
ATOM 1291 O O . TYR A 1 166 ? -6.893 -14.906 29.518 1.00 96.38 166 TYR A O 1
ATOM 1299 N N . ARG A 1 167 ? -5.644 -15.227 27.669 1.00 96.25 167 ARG A N 1
ATOM 1300 C CA . ARG A 1 167 ? -5.961 -16.643 27.446 1.00 96.25 167 ARG A CA 1
ATOM 1301 C C . ARG A 1 167 ? -4.689 -17.318 26.935 1.00 96.25 167 ARG A C 1
ATOM 1303 O O . ARG A 1 167 ? -4.088 -16.826 25.990 1.00 96.25 167 ARG A O 1
ATOM 1310 N N . ASP A 1 168 ? -4.264 -18.390 27.600 1.00 95.56 168 ASP A N 1
ATOM 1311 C CA . ASP A 1 168 ? -3.061 -19.163 27.246 1.00 95.56 168 ASP A CA 1
ATOM 1312 C C . ASP A 1 168 ? -1.782 -18.308 27.118 1.00 95.56 168 ASP A C 1
ATOM 1314 O O . ASP A 1 168 ? -0.951 -18.511 26.241 1.00 95.56 168 ASP A O 1
ATOM 1318 N N . GLY A 1 169 ? -1.636 -17.304 27.991 1.00 93.88 169 GLY A N 1
ATOM 1319 C CA . GLY A 1 169 ? -0.497 -16.377 27.987 1.00 93.88 169 GLY A CA 1
ATOM 1320 C C . GLY A 1 169 ? -0.559 -15.274 26.922 1.00 93.88 169 GLY A C 1
ATOM 1321 O O . GLY A 1 169 ? 0.264 -14.364 26.958 1.00 93.88 169 GLY A O 1
ATOM 1322 N N . VAL A 1 170 ? -1.550 -15.295 26.028 1.00 93.69 170 VAL A N 1
ATOM 1323 C CA . VAL A 1 170 ? -1.753 -14.280 24.984 1.00 93.69 170 VAL A CA 1
ATOM 1324 C C . VAL A 1 170 ? -2.764 -13.236 25.454 1.00 93.69 170 VAL A C 1
ATOM 1326 O O . VAL A 1 170 ? -3.825 -13.582 25.985 1.00 93.69 170 VAL A O 1
ATOM 1329 N N . LYS A 1 171 ? -2.444 -11.950 25.256 1.00 94.81 171 LYS A N 1
ATOM 1330 C CA . LYS A 1 171 ? -3.355 -10.833 25.531 1.00 94.81 171 LYS A CA 1
ATOM 1331 C C . LYS A 1 171 ? -4.274 -10.602 24.331 1.00 94.81 171 LYS A C 1
ATOM 1333 O O . LYS A 1 171 ? -3.813 -10.304 23.232 1.00 94.81 171 LYS A O 1
ATOM 1338 N N . TYR A 1 172 ? -5.574 -10.719 24.562 1.00 96.44 172 TYR A N 1
ATOM 1339 C CA . TYR A 1 172 ? -6.620 -10.440 23.585 1.00 96.44 172 TYR A CA 1
ATOM 1340 C C . TYR A 1 172 ? -7.273 -9.097 23.867 1.00 96.44 172 TYR A C 1
ATOM 1342 O O . TYR A 1 172 ? -7.406 -8.690 25.020 1.00 96.44 172 TYR A O 1
ATOM 1350 N N . TYR A 1 173 ? -7.730 -8.460 22.798 1.00 97.12 173 TYR A N 1
ATOM 1351 C CA . TYR A 1 173 ? -8.453 -7.201 22.795 1.00 97.12 173 TYR A CA 1
ATOM 1352 C C . TYR A 1 173 ? -9.769 -7.384 22.051 1.00 97.12 173 TYR A C 1
ATOM 1354 O O . TYR A 1 173 ? -9.827 -8.072 21.031 1.00 97.12 173 TYR A O 1
ATOM 1362 N N . SER A 1 174 ? -10.825 -6.750 22.542 1.00 97.06 174 SER A N 1
ATOM 1363 C CA . SER A 1 174 ? -12.121 -6.722 21.880 1.00 97.06 174 SER A CA 1
ATOM 1364 C C . SER A 1 174 ? -12.789 -5.356 22.054 1.00 97.06 174 SER A C 1
ATOM 1366 O O . SER A 1 174 ? -13.133 -4.979 23.180 1.00 97.06 174 SER A O 1
ATOM 1368 N N . PRO A 1 175 ? -12.980 -4.597 20.961 1.00 97.62 175 PRO A N 1
ATOM 1369 C CA . PRO A 1 175 ? -13.796 -3.394 20.946 1.00 97.62 175 PRO A CA 1
ATOM 1370 C C . PRO A 1 175 ? -15.203 -3.672 21.461 1.00 97.62 175 PRO A C 1
ATOM 1372 O O . PRO A 1 175 ? -15.801 -4.705 21.140 1.00 97.62 175 PRO A O 1
ATOM 1375 N N . CYS A 1 176 ? -15.743 -2.727 22.217 1.00 98.06 176 CYS A N 1
ATOM 1376 C CA . CYS A 1 176 ? -17.139 -2.741 22.604 1.00 98.06 176 CYS A CA 1
ATOM 1377 C C . CYS A 1 176 ? -18.010 -2.247 21.432 1.00 98.06 176 CYS A C 1
ATOM 1379 O O . CYS A 1 176 ? -17.714 -1.225 20.813 1.00 98.06 176 CYS A O 1
ATOM 1381 N N . ILE A 1 177 ? -19.087 -2.969 21.120 1.00 97.75 177 ILE A N 1
ATOM 1382 C CA . ILE A 1 177 ? -20.047 -2.643 20.058 1.00 97.75 177 ILE A CA 1
ATOM 1383 C C . ILE A 1 177 ? -21.451 -2.595 20.652 1.00 97.75 177 ILE A C 1
ATOM 1385 O O . ILE A 1 177 ? -21.850 -3.470 21.420 1.00 97.75 177 ILE A O 1
ATOM 1389 N N . HIS A 1 178 ? -22.214 -1.570 20.285 1.00 97.94 178 HIS A N 1
ATOM 1390 C CA . HIS A 1 178 ? -23.600 -1.439 20.708 1.00 97.94 178 HIS A CA 1
ATOM 1391 C C . HIS A 1 178 ? -24.510 -2.328 19.852 1.00 97.94 178 HIS A C 1
ATOM 1393 O O . HIS A 1 178 ? -24.665 -2.112 18.650 1.00 97.94 178 HIS A O 1
ATOM 1399 N N . ASP A 1 179 ? -25.134 -3.316 20.485 1.00 97.19 179 ASP A N 1
ATOM 1400 C CA . ASP A 1 179 ? -26.176 -4.157 19.909 1.00 97.19 179 ASP A CA 1
ATOM 1401 C C . ASP A 1 179 ? -27.538 -3.505 20.182 1.00 97.19 179 ASP A C 1
ATOM 1403 O O . ASP A 1 179 ? -28.123 -3.655 21.258 1.00 97.19 179 ASP A O 1
ATOM 1407 N N . GLY A 1 180 ? -28.041 -2.763 19.191 1.00 93.69 180 GLY A N 1
ATOM 1408 C CA . GLY A 1 180 ? -29.319 -2.057 19.298 1.00 93.69 180 GLY A CA 1
ATOM 1409 C C . GLY A 1 180 ? -30.529 -2.980 19.448 1.00 93.69 180 GLY A C 1
ATOM 1410 O O . GLY A 1 180 ? -31.524 -2.567 20.033 1.00 93.69 180 GLY A O 1
ATOM 1411 N N . ALA A 1 181 ? -30.444 -4.237 18.996 1.00 95.31 181 ALA A N 1
ATOM 1412 C CA . ALA A 1 181 ? -31.532 -5.199 19.167 1.00 95.31 181 ALA A CA 1
ATOM 1413 C C . ALA A 1 181 ? -31.643 -5.678 20.622 1.00 95.31 181 ALA A C 1
ATOM 1415 O O . ALA A 1 181 ? -32.737 -5.974 21.098 1.00 95.31 181 ALA A O 1
ATOM 1416 N N . LYS A 1 182 ? -30.513 -5.738 21.337 1.00 94.50 182 LYS A N 1
ATOM 1417 C CA . LYS A 1 182 ? -30.452 -6.142 22.752 1.00 94.50 182 LYS A CA 1
ATOM 1418 C C . LYS A 1 182 ? -30.391 -4.965 23.722 1.00 94.50 182 LYS A C 1
ATOM 1420 O O . LYS A 1 182 ? -30.422 -5.197 24.929 1.00 94.50 182 LYS A O 1
ATOM 1425 N N . ASN A 1 183 ? -30.282 -3.739 23.205 1.00 94.62 183 ASN A N 1
ATOM 1426 C CA . ASN A 1 183 ? -30.020 -2.530 23.985 1.00 94.62 183 ASN A CA 1
ATOM 1427 C C . ASN A 1 183 ? -28.834 -2.735 24.950 1.00 94.62 183 ASN A C 1
ATOM 1429 O O . ASN A 1 183 ? -28.945 -2.554 26.167 1.00 94.62 183 ASN A O 1
ATOM 1433 N N . ALA A 1 184 ? -27.731 -3.256 24.404 1.00 97.38 184 ALA A N 1
ATOM 1434 C CA . ALA A 1 184 ? -26.579 -3.706 25.173 1.00 97.38 184 ALA A CA 1
ATOM 1435 C C . ALA A 1 184 ? -25.262 -3.328 24.493 1.00 97.38 184 ALA A C 1
ATOM 1437 O O . ALA A 1 184 ? -25.147 -3.340 23.271 1.00 97.38 184 ALA A O 1
ATOM 1438 N N . CYS A 1 185 ? -24.234 -3.075 25.298 1.00 98.06 185 CYS A N 1
ATOM 1439 C CA . CYS A 1 185 ? -22.873 -2.855 24.822 1.00 98.06 185 CYS A CA 1
ATOM 1440 C C . CYS A 1 185 ? -22.068 -4.151 24.980 1.00 98.06 185 CYS A C 1
ATOM 1442 O O . CYS A 1 185 ? -21.703 -4.536 26.092 1.00 98.06 185 CYS A O 1
ATOM 1444 N N . VAL A 1 186 ? -21.827 -4.864 23.881 1.00 98.00 186 VAL A N 1
ATOM 1445 C CA . VAL A 1 186 ? -21.224 -6.207 23.873 1.00 98.00 186 VAL A CA 1
ATOM 1446 C C . VAL A 1 186 ? -19.770 -6.169 23.409 1.00 98.00 186 VAL A C 1
ATOM 1448 O O . VAL A 1 186 ? -19.364 -5.264 22.690 1.00 98.00 186 VAL A O 1
ATOM 1451 N N . VAL A 1 187 ? -18.971 -7.154 23.815 1.00 97.12 187 VAL A N 1
ATOM 1452 C CA . VAL A 1 187 ? -17.635 -7.365 23.236 1.00 97.12 187 VAL A CA 1
ATOM 1453 C C . VAL A 1 187 ? -17.769 -7.905 21.809 1.00 97.12 187 VAL A C 1
ATOM 1455 O O . VAL A 1 187 ? -18.612 -8.762 21.544 1.00 97.12 187 VAL A O 1
ATOM 1458 N N . SER A 1 188 ? -16.949 -7.402 20.893 1.00 96.38 188 SER A N 1
ATOM 1459 C CA . SER A 1 188 ? -16.819 -7.914 19.526 1.00 96.38 188 SER A CA 1
ATOM 1460 C C . SER A 1 188 ? -15.877 -9.124 19.434 1.00 96.38 188 SER A C 1
ATOM 1462 O O . SER A 1 188 ? -15.424 -9.669 20.446 1.00 96.38 188 SER A O 1
ATOM 1464 N N . GLU A 1 189 ? -15.580 -9.574 18.215 1.00 95.94 189 GLU A N 1
ATOM 1465 C CA . GLU A 1 189 ? -14.626 -10.659 17.993 1.00 95.94 189 GLU A CA 1
ATOM 1466 C C . GLU A 1 189 ? -13.225 -10.287 18.524 1.00 95.94 189 GLU A C 1
ATOM 1468 O O . GLU A 1 189 ? -12.690 -9.235 18.155 1.00 95.94 189 GLU A O 1
ATOM 1473 N N . PRO A 1 190 ? -12.620 -11.121 19.390 1.00 95.50 190 PRO A N 1
ATOM 1474 C CA . PRO A 1 190 ? -11.314 -10.832 19.957 1.00 95.50 190 PRO A CA 1
ATOM 1475 C C . PRO A 1 190 ? -10.196 -10.949 18.925 1.00 95.50 190 PRO A C 1
ATOM 1477 O O . PRO A 1 190 ? -10.214 -11.816 18.054 1.00 95.50 190 PRO A O 1
ATOM 1480 N N . PHE A 1 191 ? -9.164 -10.131 19.086 1.00 94.31 191 PHE A N 1
ATOM 1481 C CA . PHE A 1 191 ? -7.916 -10.234 18.338 1.00 94.31 191 PHE A CA 1
ATOM 1482 C C . PHE A 1 191 ? -6.716 -10.055 19.267 1.00 94.31 191 PHE A C 1
ATOM 1484 O O . PHE A 1 191 ? -6.821 -9.423 20.316 1.00 94.31 191 PHE A O 1
ATOM 1491 N N . ALA A 1 192 ? -5.579 -10.628 18.884 1.00 92.56 192 ALA A N 1
ATOM 1492 C CA . ALA A 1 192 ? -4.298 -10.361 19.523 1.00 92.56 192 ALA A CA 1
ATOM 1493 C C . ALA A 1 192 ? -3.560 -9.254 18.756 1.00 92.56 192 ALA A C 1
ATOM 1495 O O . ALA A 1 192 ? -3.827 -9.020 17.574 1.00 92.56 192 ALA A O 1
ATOM 1496 N N . CYS A 1 193 ? -2.655 -8.574 19.448 1.00 87.88 193 CYS A N 1
ATOM 1497 C CA . CYS A 1 193 ? -1.676 -7.688 18.838 1.00 87.88 193 CYS A CA 1
ATOM 1498 C C . CYS A 1 193 ? -0.310 -8.356 18.970 1.00 87.88 193 CYS A C 1
ATOM 1500 O O . CYS A 1 193 ? 0.036 -8.765 20.079 1.00 87.88 193 CYS A O 1
ATOM 1502 N N . ASP A 1 194 ? 0.395 -8.498 17.847 1.00 76.31 194 ASP A N 1
ATOM 1503 C CA . ASP A 1 194 ? 1.768 -9.016 17.788 1.00 76.31 194 ASP A CA 1
ATOM 1504 C C . ASP A 1 194 ? 2.796 -7.951 18.200 1.00 76.31 194 ASP A C 1
ATOM 1506 O O . ASP A 1 194 ? 2.568 -6.753 17.891 1.00 76.31 194 ASP A O 1
#

Radius of gyration: 37.05 Å; Cα contacts (8 Å, |Δi|>4): 276; chains: 1; bounding box: 88×107×77 Å

Organism: Chrysotila carterae (NCBI:txid13221)

Secondary structure (DSSP, 8-state):
-PPPPPPPPPPPPPPPPPPPPPPPPPPPPPP-----HHHHHHHGGGSEETTSSSS---GGGSTHHHH-HHHHHTEEEEEEETTEEEEEEEEEETTTTEEEEEEEEE-TT--PPPPPPPPPPPPPPHHHHHTTSEETTTSSS---TTTSHHHHH-HHHHTTEEEEEEETTEEEEEEEEEETTTTEEEE---EE--

Solvent-accessible surface area (backbone atoms only — not comparable to full-atom values): 11830 Å² total; per-residue (Å²): 135,82,82,78,79,79,80,78,80,81,79,80,78,80,79,80,79,80,80,78,81,77,79,78,78,78,77,80,76,77,76,84,74,69,83,43,54,68,54,53,52,70,46,49,88,78,36,45,55,34,54,55,40,98,69,65,47,57,53,60,69,46,71,68,17,28,78,33,57,67,72,12,48,48,27,30,36,69,46,80,55,97,93,39,62,39,37,26,38,18,37,56,38,78,92,73,54,36,12,39,64,70,55,70,31,74,50,92,84,68,76,77,75,78,59,72,80,72,78,74,76,76,76,75,52,76,64,65,58,52,75,80,38,46,53,31,56,76,40,88,74,66,47,51,51,55,62,49,72,65,24,22,75,31,57,71,60,13,58,42,27,25,41,65,50,75,56,98,89,41,58,33,40,17,52,17,40,50,38,77,92,74,58,30,8,38,71,47,83,70,43,69,73,134